Protein AF-A0A4Y2PR48-F1 (afdb_monomer_lite)

Foldseek 3Di:
DVVVVVVVVVVVVVVVVVCPLVLPPQDDPCVLVVDPDVVVNVQSVLSSDPVNPDDPDDDPVVVVVVVVVVVVVVVVVVVVVVVVVVVVVVPVPDDDDDDDDDDDDDDDDDDDDDYDDDPDDDPDPPPPLPQDEPDDLVLLVVCVVVVHDLVRSLVVVVVVCVVVPHDPVSHPSDSVSCVVVSVVSVVVVVVVVVVVVVVPPCPKDFDDDPWDFGQDPDPVDGTDTRGDIDD

Sequence (231 aa):
MQKKLQEVFKRRQQELVSNLDNLFDIVHADALQLMNIEEDWMFLQSQREPSRPGHLGGVDKKLTDKEGRARLRVVKEQNRRIKYVSASKSLASYEPLQEDSSSNSSENIDSEDFPTLIESSEPGTSKSIMRKDFITPKLVAALDRCQLSMRDSVFILEATIDPLGCNIDEFLISKSSVQRIRTEKRKERAENIKIDFQNEVLDVVTLHWDGKLLPALSARKSKEERLHIVI

Structure (mmCIF, N/CA/C/O backbone):
data_AF-A0A4Y2PR48-F1
#
_entry.id   AF-A0A4Y2PR48-F1
#
loop_
_atom_site.group_PDB
_atom_site.id
_atom_site.type_symbol
_atom_site.label_atom_id
_atom_site.label_alt_id
_atom_site.label_comp_id
_atom_site.label_asym_id
_atom_site.label_entity_id
_atom_site.label_seq_id
_atom_site.pdbx_PDB_ins_code
_atom_site.Cartn_x
_atom_site.Cartn_y
_atom_site.Cartn_z
_atom_site.occupancy
_atom_site.B_iso_or_equiv
_atom_site.auth_seq_id
_atom_site.auth_comp_id
_atom_site.auth_asym_id
_atom_site.auth_atom_id
_atom_site.pdbx_PDB_model_num
ATOM 1 N N . MET A 1 1 ? -51.018 11.377 16.271 1.00 53.09 1 MET A N 1
ATOM 2 C CA . MET A 1 1 ? -50.158 10.189 16.045 1.00 53.09 1 MET A CA 1
ATOM 3 C C . MET A 1 1 ? -48.665 10.536 15.935 1.00 53.09 1 MET A C 1
ATOM 5 O O . MET A 1 1 ? -47.871 9.855 16.567 1.00 53.09 1 MET A O 1
ATOM 9 N N . GLN A 1 2 ? -48.275 11.618 15.243 1.00 57.12 2 GLN A N 1
ATOM 10 C CA . GLN A 1 2 ? -46.864 12.030 15.066 1.00 57.12 2 GLN A CA 1
ATOM 11 C C . GLN A 1 2 ? -46.072 12.294 16.367 1.00 57.12 2 GLN A C 1
ATOM 13 O O . GLN A 1 2 ? -44.913 11.899 16.451 1.00 57.12 2 GLN A O 1
ATOM 18 N N . LYS A 1 3 ? -46.686 12.880 17.411 1.00 58.16 3 LYS A N 1
ATOM 19 C CA . LYS A 1 3 ? -45.996 13.158 18.692 1.00 58.16 3 LYS A CA 1
ATOM 20 C C . LYS A 1 3 ? -45.502 11.893 19.417 1.00 58.16 3 LYS A C 1
ATOM 22 O O . LYS A 1 3 ? -44.385 11.885 19.917 1.00 58.16 3 LYS A O 1
ATOM 27 N N . LYS A 1 4 ? -46.286 10.804 19.404 1.00 64.25 4 LYS A N 1
ATOM 28 C CA . LYS A 1 4 ? -45.882 9.511 19.997 1.00 64.25 4 LYS A CA 1
ATOM 29 C C . LYS A 1 4 ? -44.705 8.879 19.251 1.00 64.25 4 LYS A C 1
ATOM 31 O O . LYS A 1 4 ? -43.852 8.262 19.874 1.00 64.25 4 LYS A O 1
ATOM 36 N N . LEU A 1 5 ? -44.647 9.043 17.928 1.00 66.50 5 LEU A N 1
ATOM 37 C CA . LEU A 1 5 ? -43.556 8.504 17.117 1.00 66.50 5 LEU A CA 1
ATOM 38 C C . LEU A 1 5 ? -42.230 9.209 17.448 1.00 66.50 5 LEU A C 1
ATOM 40 O O . LEU A 1 5 ? -41.230 8.540 17.684 1.00 66.50 5 LEU A O 1
ATOM 44 N N . GLN A 1 6 ? -42.238 10.544 17.554 1.00 74.69 6 GLN A N 1
ATOM 45 C CA . GLN A 1 6 ? -41.057 11.320 17.961 1.00 74.69 6 GLN A CA 1
ATOM 46 C C . GLN A 1 6 ? -40.561 10.961 19.368 1.00 74.69 6 GLN A C 1
ATOM 48 O O . GLN A 1 6 ? -39.356 10.906 19.603 1.00 74.69 6 GLN A O 1
ATOM 53 N N . GLU A 1 7 ? -41.474 10.695 20.298 1.00 82.75 7 GLU A N 1
ATOM 54 C CA . GLU A 1 7 ? -41.131 10.311 21.668 1.00 82.75 7 GLU A CA 1
ATOM 55 C C . GLU A 1 7 ? -40.458 8.930 21.731 1.00 82.75 7 GLU A C 1
ATOM 57 O O . GLU A 1 7 ? -39.465 8.751 22.436 1.00 82.75 7 GLU A O 1
ATOM 62 N N . VAL A 1 8 ? -40.930 7.972 20.925 1.00 83.75 8 VAL A N 1
ATOM 63 C CA . VAL A 1 8 ? -40.295 6.650 20.782 1.00 83.75 8 VAL A CA 1
ATOM 64 C C . VAL A 1 8 ? -38.893 6.770 20.182 1.00 83.75 8 VAL A C 1
ATOM 66 O O . VAL A 1 8 ? -37.976 6.103 20.658 1.00 83.75 8 VAL A O 1
ATOM 69 N N . PHE A 1 9 ? -38.701 7.631 19.178 1.00 80.62 9 PHE A N 1
ATOM 70 C CA . PHE A 1 9 ? -37.377 7.875 18.597 1.00 80.62 9 PHE A CA 1
ATOM 71 C C . PHE A 1 9 ? -36.401 8.479 19.610 1.00 80.62 9 PHE A C 1
ATOM 73 O O . PHE A 1 9 ? -35.293 7.969 19.749 1.00 80.62 9 PHE A O 1
ATOM 80 N N . LYS A 1 10 ? -36.819 9.499 20.372 1.00 85.38 10 LYS A N 1
ATOM 81 C CA . LYS A 1 10 ? -35.979 10.089 21.428 1.00 85.38 10 LYS A CA 1
ATOM 82 C C . LYS A 1 10 ? -35.609 9.077 22.510 1.00 85.38 10 LYS A C 1
ATOM 84 O O . LYS A 1 10 ? -34.458 9.040 22.931 1.00 85.38 10 LYS A O 1
ATOM 89 N N . ARG A 1 11 ? -36.557 8.224 22.911 1.00 87.12 11 ARG A N 1
ATOM 90 C CA . ARG A 1 11 ? -36.307 7.164 23.895 1.00 87.12 11 ARG A CA 1
ATOM 91 C C . ARG A 1 11 ? -35.277 6.152 23.388 1.00 87.12 11 ARG A C 1
ATOM 93 O O . ARG A 1 11 ? -34.341 5.841 24.110 1.00 87.12 11 ARG A O 1
ATOM 100 N N . ARG A 1 12 ? -35.403 5.701 22.134 1.00 82.69 12 ARG A N 1
ATOM 101 C CA . ARG A 1 12 ? -34.426 4.796 21.499 1.00 82.69 12 ARG A CA 1
ATOM 102 C C . ARG A 1 12 ? -33.052 5.438 21.336 1.00 82.69 12 ARG A C 1
ATOM 104 O O . ARG A 1 12 ? -32.048 4.756 21.473 1.00 82.69 12 ARG A O 1
ATOM 111 N N . GLN A 1 13 ? -32.998 6.737 21.050 1.00 81.81 13 GLN A N 1
ATOM 112 C CA . GLN A 1 13 ? -31.737 7.466 20.965 1.00 81.81 13 GLN A CA 1
ATOM 113 C C . GLN A 1 13 ? -31.056 7.560 22.334 1.00 81.81 13 GLN A C 1
ATOM 115 O O . GLN A 1 13 ? -29.861 7.313 22.424 1.00 81.81 13 GLN A O 1
ATOM 120 N N . GLN A 1 14 ? -31.803 7.861 23.399 1.00 84.44 14 GLN A N 1
ATOM 121 C CA . GLN A 1 14 ? -31.264 7.851 24.763 1.00 84.44 14 GLN A CA 1
ATOM 122 C C . GLN A 1 14 ? -30.786 6.458 25.175 1.00 84.44 14 GLN A C 1
ATOM 124 O O . GLN A 1 14 ? -29.701 6.345 25.728 1.00 84.44 14 GLN A O 1
ATOM 129 N N . GLU A 1 15 ? -31.548 5.415 24.842 1.00 84.19 15 GLU A N 1
ATOM 130 C CA . GLU A 1 15 ? -31.169 4.019 25.083 1.00 84.19 15 GLU A CA 1
ATOM 131 C C . GLU A 1 15 ? -29.889 3.631 24.326 1.00 84.19 15 GLU A C 1
ATOM 133 O O . GLU A 1 15 ? -29.020 2.961 24.879 1.00 84.19 15 GLU A O 1
ATOM 138 N N . LEU A 1 16 ? -29.737 4.083 23.078 1.00 77.62 16 LEU A N 1
ATOM 139 C CA . LEU A 1 16 ? -28.521 3.867 22.297 1.00 77.62 16 LEU A CA 1
ATOM 140 C C . LEU A 1 16 ? -27.327 4.597 22.915 1.00 77.62 16 LEU A C 1
ATOM 142 O O . LEU A 1 16 ? -26.295 3.974 23.120 1.00 77.62 16 LEU A O 1
ATOM 146 N N . VAL A 1 17 ? -27.484 5.878 23.261 1.00 78.00 17 VAL A N 1
ATOM 147 C CA . VAL A 1 17 ? -26.428 6.684 23.893 1.00 78.00 17 VAL A CA 1
ATOM 148 C C . VAL A 1 17 ? -25.994 6.069 25.223 1.00 78.00 17 VAL A C 1
ATOM 150 O O . VAL A 1 17 ? -24.800 5.924 25.448 1.00 78.00 17 VAL A O 1
ATOM 153 N N . SER A 1 18 ? -26.933 5.621 26.063 1.00 77.12 18 SER A N 1
ATOM 154 C CA . SER A 1 18 ? -26.601 4.936 27.320 1.00 77.12 18 SER A CA 1
ATOM 155 C C . SER A 1 18 ? -25.930 3.575 27.124 1.00 77.12 18 SER A C 1
ATOM 157 O O . SER A 1 18 ? -25.263 3.089 28.027 1.00 77.12 18 SER A O 1
ATOM 159 N N . ASN A 1 19 ? -26.112 2.944 25.961 1.00 75.56 19 ASN A N 1
ATOM 160 C CA . ASN A 1 19 ? -25.507 1.653 25.635 1.00 75.56 19 ASN A CA 1
ATOM 161 C C . ASN A 1 19 ? -24.177 1.774 24.880 1.00 75.56 19 ASN A C 1
ATOM 163 O O . ASN A 1 19 ? -23.550 0.745 24.632 1.00 75.56 19 ASN A O 1
ATOM 167 N N . LEU A 1 20 ? -23.727 2.982 24.516 1.00 72.12 20 LEU A N 1
ATOM 168 C CA . LEU A 1 20 ? -22.440 3.162 23.835 1.00 72.12 20 LEU A CA 1
ATOM 169 C C . LEU A 1 20 ? -21.271 2.677 24.695 1.00 72.12 20 LEU A C 1
ATOM 171 O O . LEU A 1 20 ? -20.367 2.030 24.173 1.00 72.12 20 LEU A O 1
ATOM 175 N N . ASP A 1 21 ? -21.338 2.885 26.009 1.00 66.88 21 ASP A N 1
ATOM 176 C CA . ASP A 1 21 ? -20.306 2.414 26.939 1.00 66.88 21 ASP A CA 1
ATOM 177 C C . ASP A 1 21 ? -20.232 0.874 26.990 1.00 66.88 21 ASP A C 1
ATOM 179 O O . ASP A 1 21 ? -19.157 0.299 27.165 1.00 66.88 21 ASP A O 1
ATOM 183 N N . ASN A 1 22 ? -21.355 0.194 26.726 1.00 69.62 22 ASN A N 1
ATOM 184 C CA . ASN A 1 22 ? -21.450 -1.268 26.659 1.00 69.62 22 ASN A CA 1
ATOM 185 C C . ASN A 1 22 ? -21.046 -1.842 25.287 1.00 69.62 22 ASN A C 1
ATOM 187 O O . ASN A 1 22 ? -20.840 -3.050 25.162 1.00 69.62 22 ASN A O 1
ATOM 191 N N . LEU A 1 23 ? -20.933 -1.011 24.243 1.00 65.19 23 LEU A N 1
ATOM 192 C CA . LEU A 1 23 ? -20.656 -1.454 22.868 1.00 65.19 23 LEU A CA 1
ATOM 193 C C . LEU A 1 23 ? -19.296 -2.155 22.741 1.00 65.19 23 LEU A C 1
ATOM 195 O O . LEU A 1 23 ? -19.122 -3.053 21.914 1.00 65.19 23 LEU A O 1
ATOM 199 N N . PHE A 1 24 ? -18.344 -1.752 23.583 1.00 62.88 24 PHE A N 1
ATOM 200 C CA . PHE A 1 24 ? -16.977 -2.260 23.595 1.00 62.88 24 PHE A CA 1
ATOM 201 C C . PHE A 1 24 ? -16.754 -3.413 24.585 1.00 62.88 24 PHE A C 1
ATOM 203 O O . PHE A 1 24 ? -15.603 -3.810 24.787 1.00 62.88 24 PHE A O 1
ATOM 210 N N . ASP A 1 25 ? -17.812 -3.965 25.196 1.00 71.06 25 ASP A N 1
ATOM 211 C CA . ASP A 1 25 ? -17.715 -5.233 25.921 1.00 71.06 25 ASP A CA 1
ATOM 212 C C . ASP A 1 25 ? -17.758 -6.406 24.925 1.00 71.06 25 ASP A C 1
ATOM 214 O O . ASP A 1 25 ? -18.792 -6.769 24.353 1.00 71.06 25 ASP A O 1
ATOM 218 N N . ILE A 1 26 ? -16.578 -6.965 24.661 1.00 70.19 26 ILE A N 1
ATOM 219 C CA . ILE A 1 26 ? -16.363 -8.091 23.737 1.00 70.19 26 ILE A CA 1
ATOM 220 C C . ILE A 1 26 ? -16.445 -9.427 24.500 1.00 70.19 26 ILE A C 1
ATOM 222 O O . ILE A 1 26 ? -16.362 -10.506 23.911 1.00 70.19 26 ILE A O 1
ATOM 226 N N . VAL A 1 27 ? -16.594 -9.379 25.823 1.00 71.75 27 VAL A N 1
ATOM 227 C CA . VAL A 1 27 ? -16.493 -10.552 26.680 1.00 71.75 27 VAL A CA 1
ATOM 228 C C . VAL A 1 27 ? -17.802 -11.350 26.681 1.00 71.75 27 VAL A C 1
ATOM 230 O O . VAL A 1 27 ? -18.895 -10.815 26.511 1.00 71.75 27 VAL A O 1
ATOM 233 N N . HIS A 1 28 ? -17.686 -12.674 26.832 1.00 75.19 28 HIS A N 1
ATOM 234 C CA . HIS A 1 28 ? -18.829 -13.588 26.864 1.00 75.19 28 HIS A CA 1
ATOM 235 C C . HIS A 1 28 ? -19.801 -13.239 28.007 1.00 75.19 28 HIS A C 1
ATOM 237 O O . HIS A 1 28 ? -19.371 -12.807 29.078 1.00 75.19 28 HIS A O 1
ATOM 243 N N . ALA A 1 29 ? -21.103 -13.483 27.811 1.00 78.12 29 ALA A N 1
ATOM 244 C CA . ALA A 1 29 ? -22.136 -13.210 28.820 1.00 78.12 29 ALA A CA 1
ATOM 245 C C . ALA A 1 29 ? -21.821 -13.893 30.166 1.00 78.12 29 ALA A C 1
ATOM 247 O O . ALA A 1 29 ? -21.855 -13.257 31.217 1.00 78.12 29 ALA A O 1
ATOM 248 N N . ASP A 1 30 ? -21.395 -15.155 30.101 1.00 80.94 30 ASP A N 1
ATOM 249 C CA . ASP A 1 30 ? -21.051 -15.967 31.275 1.00 80.94 30 ASP A CA 1
ATOM 250 C C . ASP A 1 30 ? -19.576 -15.864 31.696 1.00 80.94 30 ASP A C 1
ATOM 252 O O . ASP A 1 30 ? -19.100 -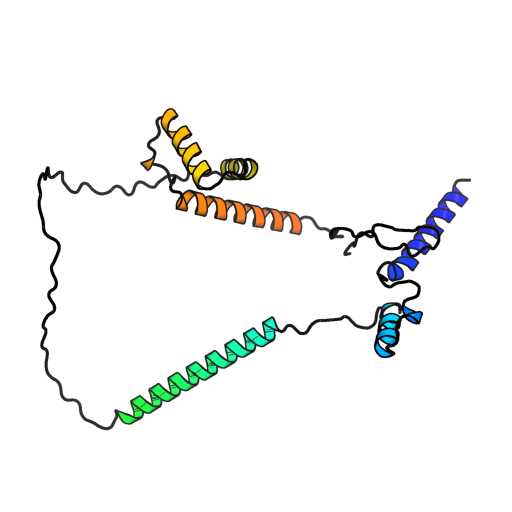16.671 32.489 1.00 80.94 30 ASP A O 1
ATOM 256 N N . ALA A 1 31 ? -18.804 -14.904 31.175 1.00 80.44 31 ALA A N 1
ATOM 257 C CA . ALA A 1 31 ? -17.366 -14.852 31.451 1.00 80.44 31 ALA A CA 1
ATOM 258 C C . ALA A 1 31 ? -17.030 -14.721 32.940 1.00 80.44 31 ALA A C 1
ATOM 260 O O . ALA A 1 31 ? -16.063 -15.325 33.388 1.00 80.44 31 ALA A O 1
ATOM 261 N N . LEU A 1 32 ? -17.861 -14.014 33.714 1.00 82.00 32 LEU A N 1
ATOM 262 C CA . LEU A 1 32 ? -17.690 -13.903 35.167 1.00 82.00 32 LEU A CA 1
ATOM 263 C C . LEU A 1 32 ? -17.848 -15.249 35.892 1.00 82.00 32 LEU A C 1
ATOM 265 O O . LEU A 1 32 ? -17.331 -15.397 36.989 1.00 82.00 32 LEU A O 1
ATOM 269 N N . GLN A 1 33 ? -18.559 -16.215 35.300 1.00 83.06 33 GLN A N 1
ATOM 270 C CA . GLN A 1 33 ? -18.718 -17.569 35.847 1.00 83.06 33 GLN A CA 1
ATOM 271 C C . GLN A 1 33 ? -17.619 -18.523 35.362 1.00 83.06 33 GLN A C 1
ATOM 273 O O . GLN A 1 33 ? -17.346 -19.528 36.010 1.00 83.06 33 GLN A O 1
ATOM 278 N N . LEU A 1 34 ? -17.019 -18.233 34.203 1.00 83.38 34 LEU A N 1
ATOM 279 C CA . LEU A 1 34 ? -15.960 -19.042 33.595 1.00 83.38 34 LEU A CA 1
ATOM 280 C C . LEU A 1 34 ? -14.557 -18.651 34.084 1.00 83.38 34 LEU A C 1
ATOM 282 O O . LEU A 1 34 ? -13.632 -19.459 33.997 1.00 83.38 34 LEU A O 1
ATOM 286 N N . MET A 1 35 ? -14.381 -17.414 34.550 1.00 85.75 35 MET A N 1
ATOM 287 C CA . MET A 1 35 ? -13.119 -16.923 35.097 1.00 85.75 35 MET A CA 1
ATOM 288 C C . MET A 1 35 ? -12.862 -17.518 36.482 1.00 85.75 35 MET A C 1
ATOM 290 O O . MET A 1 35 ? -13.683 -17.396 37.383 1.00 85.75 35 MET A O 1
ATOM 294 N N . ASN A 1 36 ? -11.688 -18.130 36.646 1.00 85.88 36 ASN A N 1
ATOM 295 C CA . ASN A 1 36 ? -11.231 -18.685 37.925 1.00 85.88 36 ASN A CA 1
ATOM 296 C C . ASN A 1 36 ? -10.229 -17.772 38.653 1.00 85.88 36 ASN A C 1
ATOM 298 O O . ASN A 1 36 ? -9.873 -18.053 39.793 1.00 85.88 36 ASN A O 1
ATOM 302 N N . ILE A 1 37 ? -9.721 -16.735 37.978 1.00 88.12 37 ILE A N 1
ATOM 303 C CA . ILE A 1 37 ? -8.696 -15.821 38.495 1.00 88.12 37 ILE A CA 1
ATOM 304 C C . ILE A 1 37 ? -9.393 -14.551 38.989 1.00 88.12 37 ILE A C 1
ATOM 306 O O . ILE A 1 37 ? -10.105 -13.898 38.226 1.00 88.12 37 ILE A O 1
ATOM 310 N N . GLU A 1 38 ? -9.171 -14.205 40.255 1.00 86.12 38 GLU A N 1
ATOM 311 C CA . GLU A 1 38 ? -9.800 -13.053 40.914 1.00 86.12 38 GLU A CA 1
ATOM 312 C C . GLU A 1 38 ? -9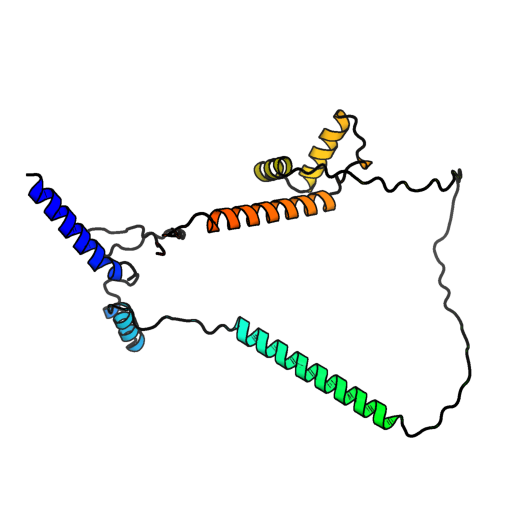.334 -11.726 40.296 1.00 86.12 38 GLU A C 1
ATOM 314 O O . GLU A 1 38 ? -10.125 -10.809 40.093 1.00 86.12 38 GLU A O 1
ATOM 319 N N . GLU A 1 39 ? -8.057 -11.622 39.923 1.00 81.75 39 GLU A N 1
ATOM 320 C CA . GLU A 1 39 ? -7.502 -10.430 39.280 1.00 81.75 39 GLU A CA 1
ATOM 321 C C . GLU A 1 39 ? -8.136 -10.166 37.909 1.00 81.75 39 GLU A C 1
ATOM 323 O O . GLU A 1 39 ? -8.423 -9.016 37.573 1.00 81.75 39 GLU A O 1
ATOM 328 N N . ASP A 1 40 ? -8.399 -11.222 37.135 1.00 82.38 40 ASP A N 1
ATOM 329 C CA . ASP A 1 40 ? -9.058 -11.119 35.831 1.00 82.38 40 ASP A CA 1
ATOM 330 C C . ASP A 1 40 ? -10.536 -10.740 35.989 1.00 82.38 40 ASP A C 1
ATOM 332 O O . ASP A 1 40 ? -11.067 -9.957 35.197 1.00 82.38 40 ASP A O 1
ATOM 336 N N . TRP A 1 41 ? -11.183 -11.254 37.040 1.00 84.75 41 TRP A N 1
ATOM 337 C CA . TRP A 1 41 ? -12.550 -10.899 37.414 1.00 84.75 41 TRP A CA 1
ATOM 338 C C . TRP A 1 41 ? -12.660 -9.412 37.773 1.00 84.75 41 TRP A C 1
ATOM 340 O O . TRP A 1 41 ? -13.467 -8.687 37.183 1.00 84.75 41 TRP A O 1
ATOM 350 N N . MET A 1 42 ? -11.779 -8.935 38.655 1.00 84.25 42 MET A N 1
ATOM 351 C CA . MET A 1 42 ? -11.683 -7.526 39.039 1.00 84.25 42 MET A CA 1
ATOM 352 C C . MET A 1 42 ? -11.364 -6.635 37.837 1.00 84.25 42 MET A C 1
ATOM 354 O O . MET A 1 42 ? -11.996 -5.598 37.648 1.00 84.25 42 MET A O 1
ATOM 358 N N . PHE A 1 43 ? -10.423 -7.048 36.984 1.00 82.25 43 PHE A N 1
ATOM 359 C CA . PHE A 1 43 ? -10.056 -6.301 35.784 1.00 82.25 43 PHE A CA 1
ATOM 360 C C . PHE A 1 43 ? -11.234 -6.169 34.817 1.00 82.25 43 PHE A C 1
ATOM 362 O O . PHE A 1 43 ? -11.509 -5.073 34.324 1.00 82.25 43 PHE A O 1
ATOM 369 N N . LEU A 1 44 ? -11.962 -7.260 34.564 1.00 82.88 44 LEU A N 1
ATOM 370 C CA . LEU A 1 44 ? -13.150 -7.238 33.716 1.00 82.88 44 LEU A CA 1
ATOM 371 C C . LEU A 1 44 ? -14.228 -6.313 34.287 1.00 82.88 44 LEU A C 1
ATOM 373 O O . LEU A 1 44 ? -14.852 -5.560 33.538 1.00 82.88 44 LEU A O 1
ATOM 377 N N . GLN A 1 45 ? -14.429 -6.339 35.604 1.00 83.06 45 GLN A N 1
ATOM 378 C CA . GLN A 1 45 ? -15.386 -5.459 36.259 1.00 83.06 45 GLN A CA 1
ATOM 379 C C . GLN A 1 45 ? -14.979 -3.988 36.129 1.00 83.06 45 GLN A C 1
ATOM 381 O O . GLN A 1 45 ? -15.803 -3.177 35.714 1.00 83.06 45 GLN A O 1
ATOM 386 N N . SER A 1 46 ? -13.702 -3.654 36.332 1.00 80.00 46 SER A N 1
ATOM 387 C CA . SER A 1 46 ? -13.181 -2.301 36.096 1.00 80.00 46 SER A CA 1
ATOM 388 C C . SER A 1 46 ? -13.305 -1.859 34.632 1.00 80.00 46 SER A C 1
ATOM 390 O O . SER A 1 46 ? -13.568 -0.693 34.362 1.00 80.00 46 SER A O 1
ATOM 392 N N . GLN A 1 47 ? -13.176 -2.764 33.654 1.00 75.56 47 GLN A N 1
ATOM 393 C CA . GLN A 1 47 ? -13.404 -2.420 32.241 1.00 75.56 47 GLN A CA 1
ATOM 394 C C . GLN A 1 47 ? -14.882 -2.138 31.913 1.00 75.56 47 GLN A C 1
ATOM 396 O O . GLN A 1 47 ? -15.154 -1.451 30.925 1.00 75.56 47 GLN A O 1
ATOM 401 N N . ARG A 1 48 ? -15.815 -2.666 32.721 1.00 78.56 48 ARG A N 1
ATOM 402 C CA . ARG A 1 48 ? -17.269 -2.444 32.622 1.00 78.56 48 ARG A CA 1
ATOM 403 C C . ARG A 1 48 ? -17.752 -1.227 33.414 1.00 78.56 48 ARG A C 1
ATOM 405 O O . ARG A 1 48 ? -18.881 -0.790 33.208 1.00 78.56 48 ARG A O 1
ATOM 412 N N . GLU A 1 49 ? -16.936 -0.683 34.316 1.00 76.62 49 GLU A N 1
ATOM 413 C CA . GLU A 1 49 ? -17.281 0.530 35.053 1.00 76.62 49 GLU A CA 1
ATOM 414 C C . GLU A 1 49 ? -17.303 1.761 34.128 1.00 76.62 49 GLU A C 1
ATOM 416 O O . GLU A 1 49 ? -16.411 1.932 33.284 1.00 76.62 49 GLU A O 1
ATOM 421 N N . PRO A 1 50 ? -18.295 2.660 34.287 1.00 68.38 50 PRO A N 1
ATOM 422 C CA . PRO A 1 50 ? -18.333 3.906 33.536 1.00 68.38 50 PRO A CA 1
ATOM 423 C C . PRO A 1 50 ? -17.064 4.713 33.826 1.00 68.38 50 PRO A C 1
ATOM 425 O O . PRO A 1 50 ? -16.699 4.913 34.983 1.00 68.38 50 PRO A O 1
ATOM 428 N N . SER A 1 51 ? -16.415 5.214 32.771 1.00 65.06 51 SER A N 1
ATOM 429 C CA . SER A 1 51 ? -15.084 5.863 32.769 1.00 65.06 51 SER A CA 1
ATOM 430 C C . SER A 1 51 ? -13.864 4.938 32.633 1.00 65.06 51 SER A C 1
ATOM 432 O O . SER A 1 51 ? -12.756 5.468 32.596 1.00 65.06 51 SER A O 1
ATOM 434 N N . ARG A 1 52 ? -14.046 3.607 32.522 1.00 67.19 52 ARG A N 1
ATOM 435 C CA . ARG A 1 52 ? -13.006 2.589 32.237 1.00 67.19 52 ARG A CA 1
ATOM 436 C C . ARG A 1 52 ? -11.641 2.925 32.876 1.00 67.19 52 ARG A C 1
ATOM 438 O O . ARG A 1 52 ? -10.727 3.381 32.180 1.00 67.19 52 ARG A O 1
ATOM 445 N N . PRO A 1 53 ? -11.484 2.735 34.198 1.00 60.03 53 PRO A N 1
ATOM 446 C CA . PRO A 1 53 ? -10.252 3.072 34.898 1.00 60.03 53 PRO A CA 1
ATOM 447 C C . PRO A 1 53 ? -9.059 2.274 34.349 1.00 60.03 53 PRO A C 1
ATOM 449 O O . PRO A 1 53 ? -8.966 1.059 34.513 1.00 60.03 53 PRO A O 1
ATOM 452 N N . GLY A 1 54 ? -8.126 2.979 33.706 1.00 61.47 54 GLY A N 1
ATOM 453 C CA . GLY A 1 54 ? -6.864 2.423 33.221 1.00 61.47 54 GLY A CA 1
ATOM 454 C C . GLY A 1 54 ? -6.887 1.922 31.771 1.00 61.47 54 GLY A C 1
ATOM 455 O O . GLY A 1 54 ? -7.825 1.284 31.297 1.00 61.47 54 GLY A O 1
ATOM 456 N N . HIS A 1 55 ? -5.788 2.189 31.065 1.00 53.59 55 HIS A N 1
ATOM 457 C CA . HIS A 1 55 ? -5.506 1.684 29.723 1.00 53.59 55 HIS A CA 1
ATOM 458 C C . HIS A 1 55 ? -4.293 0.741 29.761 1.00 53.59 55 HIS A C 1
ATOM 460 O O . HIS A 1 55 ? -3.277 1.047 30.393 1.00 53.59 55 HIS A O 1
ATOM 466 N N . LEU A 1 56 ? -4.359 -0.390 29.051 1.00 59.12 56 LEU A N 1
ATOM 467 C CA . LEU A 1 56 ? -3.212 -1.285 28.851 1.00 59.12 56 LEU A CA 1
ATOM 468 C C . LEU A 1 56 ? -2.206 -0.625 27.892 1.00 59.12 56 LEU A C 1
ATOM 470 O O . LEU A 1 56 ? -2.150 -0.926 26.702 1.00 59.12 56 LEU A O 1
ATOM 474 N N . GLY A 1 57 ? -1.418 0.317 28.406 1.00 57.38 57 GLY A N 1
ATOM 475 C CA . GLY A 1 57 ? -0.268 0.862 27.697 1.00 57.38 57 GLY A CA 1
ATOM 476 C C . GLY A 1 57 ? 0.884 -0.132 27.778 1.00 57.38 57 GLY A C 1
ATOM 477 O O . GLY A 1 57 ? 1.491 -0.288 28.834 1.00 57.38 57 GLY A O 1
ATOM 478 N N . GLY A 1 58 ? 1.191 -0.828 26.683 1.00 60.88 58 GLY A N 1
ATOM 479 C CA . GLY A 1 58 ? 2.389 -1.662 26.616 1.00 60.88 58 GLY A CA 1
ATOM 480 C C . GLY A 1 58 ? 3.651 -0.815 26.806 1.00 60.88 58 GLY A C 1
ATOM 481 O O . GLY A 1 58 ? 3.780 0.250 26.207 1.00 60.88 58 GLY A O 1
ATOM 482 N N . VAL A 1 59 ? 4.599 -1.286 27.620 1.00 63.31 59 VAL A N 1
ATOM 483 C CA . VAL A 1 59 ? 5.920 -0.648 27.752 1.00 63.31 59 VAL A CA 1
ATOM 484 C C . VAL A 1 59 ? 6.606 -0.659 26.381 1.00 63.31 59 VAL A C 1
ATOM 486 O O . VAL A 1 59 ? 6.777 -1.730 25.791 1.00 63.31 59 VAL A O 1
ATOM 489 N N . ASP A 1 60 ? 6.998 0.509 25.859 1.00 65.19 60 ASP A N 1
ATOM 490 C CA . ASP A 1 60 ? 7.665 0.628 24.555 1.00 65.19 60 ASP A CA 1
ATOM 491 C C . ASP A 1 60 ? 9.100 0.077 24.611 1.00 65.19 60 ASP A C 1
ATOM 493 O O . ASP A 1 60 ? 10.090 0.800 24.749 1.00 65.19 60 ASP A O 1
ATOM 497 N N . LYS A 1 61 ? 9.208 -1.246 24.459 1.00 76.50 61 LYS A N 1
ATOM 498 C CA . LYS A 1 61 ? 10.482 -1.972 24.402 1.00 76.50 61 LYS A CA 1
ATOM 499 C C . LYS A 1 61 ? 11.390 -1.454 23.279 1.00 76.50 61 LYS A C 1
ATOM 501 O O . LYS A 1 61 ? 12.609 -1.452 23.433 1.00 76.50 61 LYS A O 1
ATOM 506 N N . LYS A 1 62 ? 10.826 -0.961 22.164 1.00 79.56 62 LYS A N 1
ATOM 507 C CA . LYS A 1 62 ? 11.620 -0.463 21.026 1.00 79.56 62 LYS A CA 1
ATOM 508 C C . LYS A 1 62 ? 12.352 0.826 21.387 1.00 79.56 62 LYS A C 1
ATOM 510 O O . LYS A 1 62 ? 13.501 1.002 20.967 1.00 79.56 62 LYS A O 1
ATOM 515 N N . LEU A 1 63 ? 11.708 1.712 22.149 1.00 75.88 63 LEU A N 1
ATOM 516 C CA . LEU A 1 63 ? 12.331 2.937 22.644 1.00 75.88 63 LEU A CA 1
ATOM 517 C C . LEU A 1 63 ? 13.436 2.621 23.658 1.00 75.88 63 LEU A C 1
ATOM 519 O O . LEU A 1 63 ? 14.549 3.128 23.507 1.00 75.88 63 LEU A O 1
ATOM 523 N N . THR A 1 64 ? 13.173 1.719 24.608 1.00 79.31 64 THR A N 1
ATOM 524 C CA . THR A 1 64 ? 14.165 1.277 25.603 1.00 79.31 64 THR A CA 1
ATOM 525 C C . THR A 1 64 ? 15.410 0.677 24.940 1.00 79.31 64 THR A C 1
ATOM 527 O O . THR A 1 64 ? 16.536 1.070 25.253 1.00 79.31 64 THR A O 1
ATOM 530 N N . ASP A 1 65 ? 15.234 -0.197 23.946 1.00 83.50 65 ASP A N 1
ATOM 531 C CA . ASP A 1 65 ? 16.349 -0.791 23.199 1.00 83.50 65 ASP A CA 1
ATOM 532 C C . ASP A 1 65 ? 17.138 0.256 22.396 1.00 83.50 65 ASP A C 1
ATOM 534 O O . ASP A 1 65 ? 18.364 0.169 22.249 1.00 83.50 65 ASP A O 1
ATOM 538 N N . LYS A 1 66 ? 16.449 1.262 21.841 1.00 89.00 66 LYS A N 1
ATOM 539 C CA . LYS A 1 66 ? 17.082 2.361 21.098 1.00 89.00 66 LYS A CA 1
ATOM 540 C C . LYS A 1 66 ? 17.937 3.228 22.020 1.00 89.00 66 LYS A C 1
ATOM 542 O O . LYS A 1 66 ? 19.055 3.580 21.637 1.00 89.00 66 LYS A O 1
ATOM 547 N N . GLU A 1 67 ? 17.447 3.521 23.218 1.00 87.00 67 GLU A N 1
ATOM 548 C CA . GLU A 1 67 ? 18.181 4.274 24.231 1.00 87.00 67 GLU A CA 1
ATOM 549 C C . GLU A 1 67 ? 19.394 3.488 24.753 1.00 87.00 67 GLU A C 1
ATOM 551 O O . GLU A 1 67 ? 20.502 4.029 24.816 1.00 87.00 67 GLU A O 1
ATOM 556 N N . GLY A 1 68 ? 19.237 2.183 25.007 1.00 89.31 68 GLY A N 1
ATOM 557 C CA . GLY A 1 68 ? 20.337 1.293 25.396 1.00 89.31 68 GLY A CA 1
ATOM 558 C C . GLY A 1 68 ? 21.467 1.260 24.361 1.00 89.31 68 GLY A C 1
ATOM 559 O O . GLY A 1 68 ? 22.641 1.432 24.701 1.00 89.31 68 GLY A O 1
ATOM 560 N N . ARG A 1 69 ? 21.128 1.146 23.067 1.00 91.81 69 ARG A N 1
ATOM 561 C CA . ARG A 1 69 ? 22.117 1.219 21.974 1.00 91.81 69 ARG A CA 1
ATOM 562 C C . ARG A 1 69 ? 22.823 2.574 21.904 1.00 91.81 69 ARG A C 1
ATOM 564 O O . ARG A 1 69 ? 24.016 2.612 21.603 1.00 91.81 69 ARG A O 1
ATOM 571 N N . ALA A 1 70 ? 22.118 3.677 22.158 1.00 92.31 70 ALA A N 1
ATOM 572 C CA . ALA A 1 70 ? 22.709 5.015 22.150 1.00 92.31 70 ALA A CA 1
ATOM 573 C C . ALA A 1 70 ? 23.733 5.185 23.283 1.00 92.31 70 ALA A C 1
ATOM 575 O O . ALA A 1 70 ? 24.860 5.614 23.027 1.00 92.31 70 ALA A O 1
ATOM 576 N N . ARG A 1 71 ? 23.390 4.755 24.504 1.00 93.56 71 ARG A N 1
ATOM 577 C CA . ARG A 1 71 ? 24.302 4.774 25.661 1.00 93.56 71 ARG A CA 1
ATOM 578 C C . ARG A 1 71 ? 25.569 3.955 25.397 1.00 93.56 71 ARG A C 1
ATOM 580 O O . ARG A 1 71 ? 26.673 4.430 25.654 1.00 93.56 71 ARG A O 1
ATOM 587 N N . LEU A 1 72 ? 25.431 2.774 24.788 1.00 92.56 72 LEU A N 1
ATOM 588 C CA . LEU A 1 72 ? 26.571 1.916 24.445 1.00 92.56 72 LEU A CA 1
ATOM 589 C C . LEU A 1 72 ? 27.546 2.589 23.457 1.00 92.56 72 LEU A C 1
ATOM 591 O O . LEU A 1 72 ? 28.762 2.448 23.590 1.00 92.56 72 LEU A O 1
ATOM 595 N N . ARG A 1 73 ? 27.029 3.348 22.476 1.00 93.19 73 ARG A N 1
ATOM 596 C CA . ARG A 1 73 ? 27.863 4.096 21.515 1.00 93.19 73 ARG A CA 1
ATOM 597 C C . ARG A 1 73 ? 28.675 5.193 22.199 1.00 93.19 73 ARG A C 1
ATOM 599 O O . ARG A 1 73 ? 29.855 5.330 21.893 1.00 93.19 73 ARG A O 1
ATOM 606 N N . VAL A 1 74 ? 28.066 5.926 23.132 1.00 93.06 74 VAL A N 1
ATOM 607 C CA . VAL A 1 74 ? 28.746 6.986 23.897 1.00 93.06 74 VAL A CA 1
ATOM 608 C C . VAL A 1 74 ? 29.888 6.401 24.727 1.00 93.06 74 VAL A C 1
ATOM 610 O O . VAL A 1 74 ? 31.011 6.894 24.655 1.00 93.06 74 VAL A O 1
ATOM 613 N N . VAL A 1 75 ? 29.644 5.294 25.437 1.00 93.81 75 VAL A N 1
ATOM 614 C CA . VAL A 1 75 ? 30.679 4.616 26.238 1.00 93.81 75 VAL A CA 1
ATOM 615 C C . VAL A 1 75 ? 31.822 4.098 25.360 1.00 93.81 75 VAL A C 1
ATOM 617 O O . VAL A 1 75 ? 32.993 4.279 25.692 1.00 93.81 75 VAL A O 1
ATOM 620 N N . LYS A 1 76 ? 31.511 3.494 24.204 1.00 91.81 76 LYS A N 1
ATOM 621 C CA . LYS A 1 76 ? 32.533 3.006 23.263 1.00 91.81 76 LYS A CA 1
ATOM 622 C C . LYS A 1 76 ? 33.401 4.143 22.716 1.00 91.81 76 LYS A C 1
ATOM 624 O O . LYS A 1 76 ? 34.613 3.975 22.594 1.00 91.81 76 LYS A O 1
ATOM 629 N N . GLU A 1 77 ? 32.798 5.291 22.418 1.00 90.50 77 GLU A N 1
ATOM 630 C CA . GLU A 1 77 ? 33.523 6.479 21.966 1.00 90.50 77 GLU A CA 1
ATOM 631 C C . GLU A 1 77 ? 34.414 7.059 23.071 1.00 90.50 77 GLU A C 1
ATOM 633 O O . GLU A 1 77 ? 35.578 7.365 22.817 1.00 90.50 77 GLU A O 1
ATOM 638 N N . GLN A 1 78 ? 33.918 7.131 24.310 1.00 89.81 78 GLN A N 1
ATOM 639 C CA . GLN A 1 78 ? 34.705 7.550 25.472 1.00 89.81 78 GLN A CA 1
ATOM 640 C C . GLN A 1 78 ? 35.936 6.649 25.657 1.00 89.81 78 GLN A C 1
ATOM 642 O O . GLN A 1 78 ? 37.054 7.143 25.778 1.00 89.81 78 GLN A O 1
ATOM 647 N N . ASN A 1 79 ? 35.752 5.327 25.587 1.00 91.56 79 ASN A N 1
ATOM 648 C CA . ASN A 1 79 ? 36.842 4.356 25.703 1.00 91.56 79 ASN A CA 1
ATOM 649 C C . ASN A 1 79 ? 37.856 4.479 24.557 1.00 91.56 79 ASN A C 1
ATOM 651 O O . ASN A 1 79 ? 39.060 4.349 24.781 1.00 91.56 79 ASN A O 1
ATOM 655 N N . ARG A 1 80 ? 37.398 4.781 23.334 1.00 89.94 80 ARG A N 1
ATOM 656 C CA . ARG A 1 80 ? 38.280 5.049 22.189 1.00 89.94 80 ARG A CA 1
ATOM 657 C C . ARG A 1 80 ? 39.117 6.312 22.406 1.00 89.94 80 ARG A C 1
ATOM 659 O O . ARG A 1 80 ? 40.319 6.287 22.152 1.00 89.94 80 ARG A O 1
ATOM 666 N N . ARG A 1 81 ? 38.503 7.385 22.918 1.00 89.75 81 ARG A N 1
ATOM 667 C CA . ARG A 1 81 ? 39.190 8.643 23.258 1.00 89.75 81 ARG A CA 1
ATOM 668 C C . ARG A 1 81 ? 40.219 8.444 24.365 1.00 89.75 81 ARG A C 1
ATOM 670 O O . ARG A 1 81 ? 41.349 8.890 24.211 1.00 89.75 81 ARG A O 1
ATOM 677 N N . ILE A 1 82 ? 39.858 7.726 25.430 1.00 89.19 82 ILE A N 1
ATOM 678 C CA . ILE A 1 82 ? 40.780 7.396 26.526 1.00 89.19 82 ILE A CA 1
ATOM 679 C C . ILE A 1 82 ? 41.976 6.616 25.981 1.00 89.19 82 ILE A C 1
ATOM 681 O O . ILE A 1 82 ? 43.107 7.018 26.233 1.00 89.19 82 ILE A O 1
ATOM 685 N N . LYS A 1 83 ? 41.737 5.573 25.168 1.00 87.81 83 LYS A N 1
ATOM 686 C CA . LYS A 1 83 ? 42.802 4.764 24.555 1.00 87.81 83 LYS A CA 1
ATOM 687 C C . LYS A 1 83 ? 43.769 5.613 23.723 1.00 87.81 83 LYS A C 1
ATOM 689 O O . LYS A 1 83 ? 44.982 5.444 23.839 1.00 87.81 83 LYS A O 1
ATOM 694 N N . TYR A 1 84 ? 43.241 6.527 22.909 1.00 82.56 84 TYR A N 1
ATOM 695 C CA . TYR A 1 84 ? 44.057 7.426 22.094 1.00 82.56 84 TYR A CA 1
ATOM 696 C C . TYR A 1 84 ? 44.908 8.362 22.964 1.00 82.56 84 TYR A C 1
ATOM 698 O O . TYR A 1 84 ? 46.124 8.396 22.814 1.00 82.56 84 TYR A O 1
ATOM 706 N N . VAL A 1 85 ? 44.296 9.033 23.945 1.00 84.81 85 VAL A N 1
ATOM 707 C CA . VAL A 1 85 ? 44.998 9.941 24.870 1.00 84.81 85 VAL A CA 1
ATOM 708 C C . VAL A 1 85 ? 46.076 9.209 25.676 1.00 84.81 85 VAL A C 1
ATOM 710 O O . VAL A 1 85 ? 47.172 9.738 25.857 1.00 84.81 85 VAL A O 1
ATOM 713 N N . SER A 1 86 ? 45.814 7.977 26.123 1.00 78.12 86 SER A N 1
ATOM 714 C CA . SER A 1 86 ? 46.814 7.164 26.824 1.00 78.12 86 SER A CA 1
ATOM 715 C C . SER A 1 86 ? 47.996 6.768 25.934 1.00 78.12 86 SER A C 1
ATOM 717 O O . SER A 1 86 ? 49.131 6.797 26.401 1.00 78.12 86 SER A O 1
ATOM 719 N N . ALA A 1 87 ? 47.759 6.460 24.655 1.00 74.38 87 ALA A N 1
ATOM 720 C CA . ALA A 1 87 ? 48.827 6.146 23.706 1.00 74.38 87 ALA A CA 1
ATOM 721 C C . ALA A 1 87 ? 49.669 7.389 23.364 1.00 74.38 87 ALA A C 1
ATOM 723 O O . ALA A 1 87 ? 50.894 7.313 23.325 1.00 74.38 87 ALA A O 1
ATOM 724 N N . SER A 1 88 ? 49.039 8.559 23.206 1.00 64.75 88 SER A N 1
ATOM 725 C CA . SER A 1 88 ? 49.746 9.825 22.961 1.00 64.75 88 SER A CA 1
ATOM 726 C C . SER A 1 88 ? 50.617 10.258 24.144 1.00 64.75 88 SER A C 1
ATOM 728 O O . SER A 1 88 ? 51.690 10.816 23.944 1.00 64.75 88 SER A O 1
ATOM 730 N N . LYS A 1 89 ? 50.204 9.959 25.382 1.00 65.06 89 LYS A N 1
ATOM 731 C CA . LYS A 1 89 ? 51.005 10.246 26.584 1.00 65.06 89 LYS A CA 1
ATOM 732 C C . LYS A 1 89 ? 52.236 9.334 26.715 1.00 65.06 89 LYS A C 1
ATOM 734 O O . LYS A 1 89 ? 53.196 9.713 27.373 1.00 65.06 89 LYS A O 1
ATOM 739 N N . SER A 1 90 ? 52.216 8.165 26.072 1.00 58.41 90 SER A N 1
ATOM 740 C CA . SER A 1 90 ? 53.325 7.200 26.041 1.00 58.41 90 SER A CA 1
ATOM 741 C C . SER A 1 90 ? 54.394 7.518 24.984 1.00 58.41 90 SER A C 1
ATOM 743 O O . SER A 1 90 ? 55.503 7.012 25.109 1.00 58.41 90 SER A O 1
ATOM 745 N N . LEU A 1 91 ? 54.090 8.332 23.967 1.00 56.59 91 LEU A N 1
ATOM 746 C CA . LEU A 1 91 ? 55.008 8.680 22.867 1.00 56.59 91 LEU A CA 1
ATOM 747 C C . LEU A 1 91 ? 55.755 10.010 23.073 1.00 56.59 91 LEU A C 1
ATOM 749 O O . LEU A 1 91 ? 56.641 10.341 22.296 1.00 56.59 91 LEU A O 1
ATOM 753 N N . ALA A 1 92 ? 55.441 10.763 24.130 1.00 44.31 92 ALA A N 1
ATOM 754 C CA . ALA A 1 92 ? 56.053 12.061 24.421 1.00 44.31 92 ALA A CA 1
ATOM 755 C C . ALA A 1 92 ? 57.443 11.976 25.099 1.00 44.31 92 ALA A C 1
ATOM 757 O O . ALA A 1 92 ? 57.867 12.945 25.724 1.00 44.31 92 ALA A O 1
ATOM 758 N N . SER A 1 93 ? 58.148 10.838 25.015 1.00 50.03 93 SER A N 1
ATOM 759 C CA . SER A 1 93 ? 59.456 10.638 25.664 1.00 50.03 93 SER A CA 1
ATOM 760 C C . SER A 1 93 ? 60.598 10.204 24.738 1.00 50.03 93 SER A C 1
ATOM 762 O O . SER A 1 93 ? 61.596 9.711 25.252 1.00 50.03 93 SER A O 1
ATOM 764 N N . TYR A 1 94 ? 60.501 10.359 23.414 1.00 47.34 94 TYR A N 1
ATOM 765 C CA . TYR A 1 94 ? 61.656 10.128 22.535 1.00 47.34 94 TYR A CA 1
ATOM 766 C C . TYR A 1 94 ? 61.737 11.150 21.394 1.00 47.34 94 TYR A C 1
ATOM 768 O O . TYR A 1 94 ? 60.725 11.531 20.810 1.00 47.34 94 TYR A O 1
ATOM 776 N N . GLU A 1 95 ? 62.962 11.618 21.156 1.00 50.16 95 GLU A N 1
ATOM 777 C CA . GLU A 1 95 ? 63.361 12.665 20.208 1.00 50.16 95 GLU A CA 1
ATOM 778 C C . GLU A 1 95 ? 63.131 12.271 18.729 1.00 50.16 95 GLU A C 1
ATOM 780 O O . GLU A 1 95 ? 63.162 11.079 18.411 1.00 50.16 95 GLU A O 1
ATOM 785 N N . PRO A 1 96 ? 62.942 13.236 17.803 1.00 43.47 96 PRO A N 1
ATOM 786 C CA . PRO A 1 96 ? 62.703 12.958 16.387 1.00 43.47 96 PRO A CA 1
ATOM 787 C C . PRO A 1 96 ? 64.009 12.683 15.625 1.00 43.47 96 PRO A C 1
ATOM 789 O O . PRO A 1 96 ? 64.904 13.524 15.608 1.00 43.47 96 PRO A O 1
ATOM 792 N N . LEU A 1 97 ? 64.075 11.557 14.910 1.00 33.97 97 LEU A N 1
ATOM 793 C CA . LEU A 1 97 ? 65.069 11.297 13.863 1.00 33.97 97 LEU A CA 1
ATOM 794 C C . LEU A 1 97 ? 64.343 11.004 12.541 1.00 33.97 97 LEU A C 1
ATOM 796 O O . LEU A 1 97 ? 63.386 10.228 12.511 1.00 33.97 97 LEU A O 1
ATOM 800 N N . GLN A 1 98 ? 64.765 11.701 11.484 1.00 45.47 98 GLN A N 1
ATOM 801 C CA . GLN A 1 98 ? 64.292 11.566 10.101 1.00 45.47 98 GLN A CA 1
ATOM 802 C C . GLN A 1 98 ? 64.995 10.410 9.353 1.00 45.47 98 GLN A C 1
ATOM 804 O O . GLN A 1 98 ? 65.975 9.870 9.861 1.00 45.47 98 GLN A O 1
ATOM 809 N N . GLU A 1 99 ? 64.515 10.177 8.114 1.00 36.16 99 GLU A N 1
ATOM 810 C CA . GLU A 1 99 ? 65.178 9.518 6.958 1.00 36.16 99 GLU A CA 1
ATOM 811 C C . GLU A 1 99 ? 65.028 7.966 6.923 1.00 36.16 99 GLU A C 1
ATOM 813 O O . GLU A 1 99 ? 65.223 7.308 7.935 1.00 36.16 99 GLU A O 1
ATOM 818 N N . ASP A 1 100 ? 64.599 7.244 5.866 1.00 32.84 100 ASP A N 1
ATOM 819 C CA . ASP A 1 100 ? 64.430 7.510 4.426 1.00 32.84 100 ASP A CA 1
ATOM 820 C C . ASP A 1 100 ? 63.513 6.491 3.699 1.00 32.84 100 ASP A C 1
ATOM 822 O O . ASP A 1 100 ? 63.156 5.433 4.215 1.00 32.84 100 ASP A O 1
ATOM 826 N N . SER A 1 101 ? 63.157 6.844 2.456 1.00 44.84 101 SER A N 1
ATOM 827 C CA . SER A 1 101 ? 62.379 6.092 1.453 1.00 44.84 101 SER A CA 1
ATOM 828 C C . SER A 1 101 ? 62.990 4.759 0.992 1.00 44.84 101 SER A C 1
ATOM 830 O O . SER A 1 101 ? 64.200 4.661 0.830 1.00 44.84 101 SER A O 1
ATOM 832 N N . SER A 1 102 ? 62.140 3.807 0.572 1.00 35.88 102 SER A N 1
ATOM 833 C CA . SER A 1 102 ? 62.429 2.888 -0.550 1.00 35.88 102 SER A CA 1
ATOM 834 C C . SER A 1 102 ? 61.172 2.134 -1.017 1.00 35.88 102 SER A C 1
ATOM 836 O O . SER A 1 102 ? 60.574 1.377 -0.255 1.00 35.88 102 SER A O 1
ATOM 838 N N . SER A 1 103 ? 60.806 2.323 -2.289 1.00 37.34 103 SER A N 1
ATOM 839 C CA . SER A 1 103 ? 59.776 1.580 -3.039 1.00 37.34 103 SER A CA 1
ATOM 840 C C . SER A 1 103 ? 60.285 0.223 -3.537 1.00 37.34 103 SER A C 1
ATOM 842 O O . SER A 1 103 ? 61.476 0.095 -3.804 1.00 37.34 103 SER A O 1
ATOM 844 N N . ASN A 1 104 ? 59.364 -0.738 -3.706 1.00 31.47 104 ASN A N 1
ATOM 845 C CA . ASN A 1 104 ? 59.274 -1.808 -4.731 1.00 31.47 104 ASN A CA 1
ATOM 846 C C . ASN A 1 104 ? 58.417 -2.953 -4.159 1.00 31.47 104 ASN A C 1
ATOM 848 O O . ASN A 1 104 ? 58.455 -3.198 -2.960 1.00 31.47 104 ASN A O 1
ATOM 852 N N . SER A 1 105 ? 57.664 -3.773 -4.881 1.00 32.06 105 SER A N 1
ATOM 853 C CA . SER A 1 105 ? 57.175 -3.889 -6.260 1.00 32.06 105 SER A CA 1
ATOM 854 C C . SER A 1 105 ? 56.255 -5.119 -6.200 1.00 32.06 105 SER A C 1
ATOM 856 O O . SER A 1 105 ? 56.616 -6.086 -5.526 1.00 32.06 105 SER A O 1
ATOM 858 N N . SER A 1 106 ? 55.122 -5.159 -6.898 1.00 37.03 106 SER A N 1
ATOM 859 C CA . SER A 1 106 ? 54.446 -6.445 -7.126 1.00 37.03 106 SER A CA 1
ATOM 860 C C . SER A 1 106 ? 53.817 -6.479 -8.511 1.00 37.03 106 SER A C 1
ATOM 862 O O . SER A 1 106 ? 52.793 -5.842 -8.757 1.00 37.03 106 SER A O 1
ATOM 864 N N . GLU A 1 107 ? 54.473 -7.222 -9.396 1.00 33.47 107 GLU A N 1
ATOM 865 C CA . GLU A 1 107 ? 53.943 -7.726 -10.656 1.00 33.47 107 GLU A CA 1
ATOM 866 C C . GLU A 1 107 ? 52.824 -8.740 -10.397 1.00 33.47 107 GLU A C 1
ATOM 868 O O . GLU A 1 107 ? 52.911 -9.534 -9.463 1.00 33.47 107 GLU A O 1
ATOM 873 N N . ASN A 1 108 ? 51.799 -8.723 -11.249 1.00 34.62 108 ASN A N 1
ATOM 874 C CA . ASN A 1 108 ? 51.135 -9.919 -11.767 1.00 34.62 108 ASN A CA 1
ATOM 875 C C . ASN A 1 108 ? 50.402 -9.511 -13.054 1.00 34.62 108 ASN A C 1
ATOM 877 O O . ASN A 1 108 ? 49.390 -8.811 -13.007 1.00 34.62 108 ASN A O 1
ATOM 881 N N . ILE A 1 109 ? 50.957 -9.922 -14.195 1.00 40.19 109 ILE A N 1
ATOM 882 C CA . ILE A 1 109 ? 50.275 -9.996 -15.488 1.00 40.19 109 ILE A CA 1
ATOM 883 C C . ILE A 1 109 ? 49.922 -11.463 -15.698 1.00 40.19 109 ILE A C 1
ATOM 885 O O . ILE A 1 109 ? 50.814 -12.301 -15.613 1.00 40.19 109 ILE A O 1
ATOM 889 N N . ASP A 1 110 ? 48.659 -11.747 -16.008 1.00 32.25 110 ASP A N 1
ATOM 890 C CA . ASP A 1 110 ? 48.331 -12.817 -16.949 1.00 32.25 110 ASP A CA 1
ATOM 891 C C . ASP A 1 110 ? 46.939 -12.588 -17.553 1.00 32.25 110 ASP A C 1
ATOM 893 O O . ASP A 1 110 ? 45.911 -12.744 -16.890 1.00 32.25 110 ASP A O 1
ATOM 897 N N . SER A 1 111 ? 46.920 -12.181 -18.817 1.00 41.34 111 SER A N 1
ATOM 898 C CA . SER A 1 111 ? 45.848 -12.527 -19.744 1.00 41.34 111 SER A CA 1
ATOM 899 C C . SER A 1 111 ? 46.389 -12.344 -21.157 1.00 41.34 111 SER A C 1
ATOM 901 O O . SER A 1 111 ? 46.516 -11.218 -21.641 1.00 41.34 111 SER A O 1
ATOM 903 N N . GLU A 1 112 ? 46.751 -13.478 -21.749 1.00 40.38 112 GLU A N 1
ATOM 904 C CA . GLU A 1 112 ? 47.165 -13.657 -23.136 1.00 40.38 112 GLU A CA 1
ATOM 905 C C . GLU A 1 112 ? 46.193 -13.023 -24.144 1.00 40.38 112 GLU A C 1
ATOM 907 O O . GLU A 1 112 ? 44.966 -13.054 -24.007 1.00 40.38 112 GLU A O 1
ATOM 912 N N . ASP A 1 113 ? 46.833 -12.441 -25.150 1.00 37.78 113 ASP A N 1
ATOM 913 C CA . ASP A 1 113 ? 46.354 -11.650 -26.274 1.00 37.78 113 ASP A CA 1
ATOM 914 C C . ASP A 1 113 ? 45.891 -12.550 -27.435 1.00 37.78 113 ASP A C 1
ATOM 916 O O . ASP A 1 113 ? 46.218 -13.733 -27.474 1.00 37.78 113 ASP A O 1
ATOM 920 N N . PHE A 1 114 ? 45.122 -11.982 -28.369 1.00 34.25 114 PHE A N 1
ATOM 921 C CA . PHE A 1 114 ? 45.306 -12.068 -29.830 1.00 34.25 114 PHE A CA 1
ATOM 922 C C . PHE A 1 114 ? 44.069 -11.500 -30.571 1.00 34.25 114 PHE A C 1
ATOM 924 O O . PHE A 1 114 ? 42.946 -11.551 -30.065 1.00 34.25 114 PHE A O 1
ATOM 931 N N . PRO A 1 115 ? 44.248 -10.900 -31.768 1.00 42.34 115 PRO A N 1
ATOM 932 C CA . PRO A 1 115 ? 44.023 -9.462 -31.893 1.00 42.34 115 PRO A CA 1
ATOM 933 C C . PRO A 1 115 ? 43.241 -9.041 -33.161 1.00 42.34 115 PRO A C 1
ATOM 935 O O . PRO A 1 115 ? 42.876 -9.850 -34.010 1.00 42.34 115 PRO A O 1
ATOM 938 N N . THR A 1 116 ? 43.113 -7.716 -33.311 1.00 29.86 116 THR A N 1
ATOM 939 C CA . THR A 1 116 ? 43.108 -6.979 -34.595 1.00 29.86 116 THR A CA 1
ATOM 940 C C . THR A 1 116 ? 41.767 -6.806 -35.326 1.00 29.86 116 THR A C 1
ATOM 942 O O . THR A 1 116 ? 41.366 -7.620 -36.146 1.00 29.86 116 THR A O 1
ATOM 945 N N . LEU A 1 117 ? 41.155 -5.627 -35.175 1.00 28.72 117 LEU A N 1
ATOM 946 C CA . LEU A 1 117 ? 41.390 -4.524 -36.121 1.00 28.72 117 LEU A CA 1
ATOM 947 C C . LEU A 1 117 ? 40.942 -3.193 -35.504 1.00 28.72 117 LEU A C 1
ATOM 949 O O . LEU A 1 117 ? 39.766 -2.965 -35.236 1.00 28.72 117 LEU A O 1
ATOM 953 N N . ILE A 1 118 ? 41.918 -2.317 -35.286 1.00 35.97 118 ILE A N 1
ATOM 954 C CA . ILE A 1 118 ? 41.709 -0.907 -34.982 1.00 35.97 118 ILE A CA 1
ATOM 955 C C . ILE A 1 118 ? 41.409 -0.216 -36.311 1.00 35.97 118 ILE A C 1
ATOM 957 O O . ILE A 1 118 ? 42.287 -0.137 -37.167 1.00 35.97 118 ILE A O 1
ATOM 961 N N . GLU A 1 119 ? 40.207 0.330 -36.459 1.00 29.20 119 GLU A N 1
ATOM 962 C CA . GLU A 1 119 ? 40.037 1.564 -37.219 1.00 29.20 119 GLU A CA 1
ATOM 963 C C . GLU A 1 119 ? 39.710 2.657 -36.204 1.00 29.20 119 GLU A C 1
ATOM 965 O O . GLU A 1 119 ? 38.647 2.707 -35.588 1.00 29.20 119 GLU A O 1
ATOM 970 N N . SER A 1 120 ? 40.726 3.464 -35.927 1.00 35.06 120 SER A N 1
ATOM 971 C CA . SER A 1 120 ? 40.682 4.590 -35.014 1.00 35.06 120 SER A CA 1
ATOM 972 C C . SER A 1 120 ? 39.786 5.688 -35.583 1.00 35.06 120 S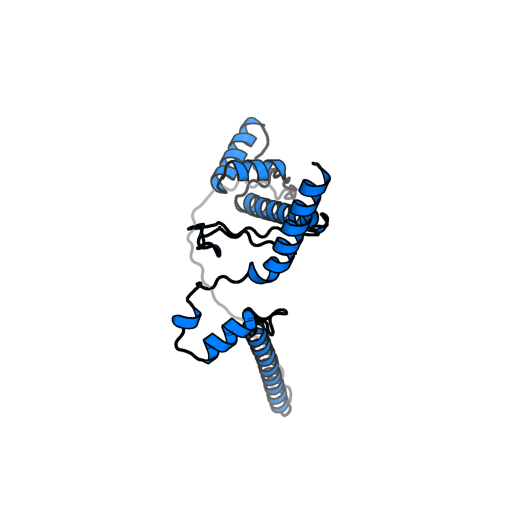ER A C 1
ATOM 974 O O . SER A 1 120 ? 40.183 6.368 -36.528 1.00 35.06 120 SER A O 1
ATOM 976 N N . SER A 1 121 ? 38.624 5.914 -34.971 1.00 39.09 121 SER A N 1
ATOM 977 C CA . SER A 1 121 ? 37.920 7.193 -35.067 1.00 39.09 121 SER A CA 1
ATOM 978 C C . SER A 1 121 ? 38.036 7.946 -33.742 1.00 39.09 121 SER A C 1
ATOM 980 O O . SER A 1 121 ? 37.797 7.391 -32.671 1.00 39.09 121 SER A O 1
ATOM 982 N N . GLU A 1 122 ? 38.445 9.200 -33.866 1.00 42.06 122 GLU A N 1
ATOM 983 C CA . GLU A 1 122 ? 38.815 10.197 -32.861 1.00 42.06 122 GLU A CA 1
ATOM 984 C C . GLU A 1 122 ? 37.899 10.300 -31.619 1.00 42.06 122 GLU A C 1
ATOM 986 O O . GLU A 1 122 ? 36.705 9.993 -31.687 1.00 42.06 122 GLU A O 1
ATOM 991 N N . PRO A 1 123 ? 38.416 10.815 -30.480 1.00 40.59 123 PRO A N 1
ATOM 992 C CA . PRO A 1 123 ? 37.635 11.058 -29.273 1.00 40.59 123 PRO A CA 1
ATOM 993 C C . PRO A 1 123 ? 36.748 12.296 -29.467 1.00 40.59 123 PRO A C 1
ATOM 995 O O . PRO A 1 123 ? 37.020 13.391 -28.974 1.00 40.59 123 PRO A O 1
ATOM 998 N N . GLY A 1 124 ? 35.657 12.122 -30.205 1.00 35.16 124 GLY A N 1
ATOM 999 C CA . GLY A 1 124 ? 34.581 13.094 -30.273 1.00 35.16 124 GLY A CA 1
ATOM 1000 C C . GLY A 1 124 ? 33.868 13.141 -28.928 1.00 35.16 124 GLY A C 1
ATOM 1001 O O . GLY A 1 124 ? 33.205 12.179 -28.557 1.00 35.16 124 GLY A O 1
ATOM 1002 N N . THR A 1 125 ? 34.049 14.247 -28.197 1.00 43.59 125 THR A N 1
ATOM 1003 C CA . THR A 1 125 ? 33.217 14.713 -27.068 1.00 43.59 125 THR A CA 1
ATOM 1004 C C . THR A 1 125 ? 31.955 13.873 -26.864 1.00 43.59 125 THR A C 1
ATOM 1006 O O . THR A 1 125 ? 30.995 13.990 -27.629 1.00 43.59 125 THR A O 1
ATOM 1009 N N . SER A 1 126 ? 31.938 13.031 -25.825 1.00 46.06 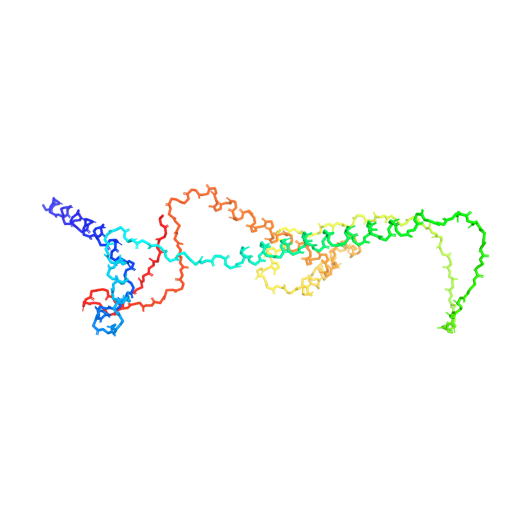126 SER A N 1
ATOM 1010 C CA . SER A 1 126 ? 30.716 12.363 -25.396 1.00 46.06 126 SER A CA 1
ATOM 1011 C C . SER A 1 126 ? 29.737 13.450 -24.969 1.00 46.06 126 SER A C 1
ATOM 1013 O O . SER A 1 126 ? 29.761 13.948 -23.845 1.00 46.06 126 SER A O 1
ATOM 1015 N N . LYS A 1 127 ? 28.896 13.885 -25.914 1.00 53.31 127 LYS A N 1
ATOM 1016 C CA . LYS A 1 127 ? 27.720 14.692 -25.622 1.00 53.31 127 LYS A CA 1
ATOM 1017 C C . LYS A 1 127 ? 27.023 13.950 -24.493 1.00 53.31 127 LYS A C 1
ATOM 1019 O O . LYS A 1 127 ? 26.601 12.809 -24.687 1.00 53.31 127 LYS A O 1
ATOM 1024 N N . SER A 1 128 ? 26.952 14.548 -23.306 1.00 46.72 128 SER A N 1
ATOM 1025 C CA . SER A 1 128 ? 26.089 14.035 -22.255 1.00 46.72 128 SER A CA 1
ATOM 1026 C C .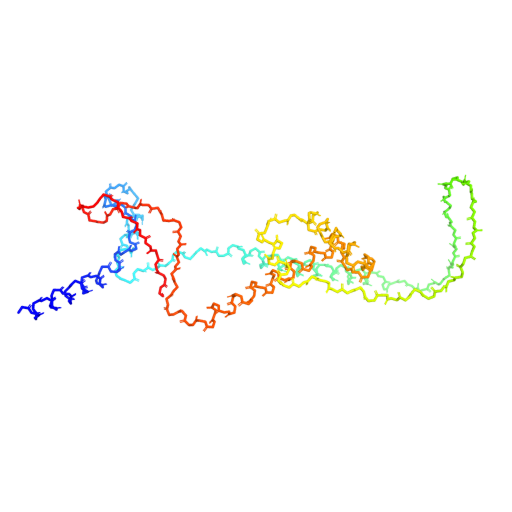 SER A 1 128 ? 24.666 14.217 -22.769 1.00 46.72 128 SER A C 1
ATOM 1028 O O . SER A 1 128 ? 24.034 15.258 -22.616 1.00 46.72 128 SER A O 1
ATOM 1030 N N . ILE A 1 129 ? 24.183 13.222 -23.509 1.00 47.78 129 ILE A N 1
ATOM 1031 C CA . ILE A 1 129 ? 22.804 13.171 -23.956 1.00 47.78 129 ILE A CA 1
ATOM 1032 C C . ILE A 1 129 ? 21.996 13.103 -22.663 1.00 47.78 129 ILE A C 1
ATOM 1034 O O . ILE A 1 129 ? 22.007 12.089 -21.963 1.00 47.78 129 ILE A O 1
ATOM 1038 N N . MET A 1 130 ? 21.370 14.222 -22.292 1.00 56.59 130 MET A N 1
ATOM 1039 C CA . MET A 1 130 ? 20.359 14.270 -21.242 1.00 56.59 130 MET A CA 1
ATOM 1040 C C . MET A 1 130 ? 19.253 13.306 -21.662 1.00 56.59 130 MET A C 1
ATOM 1042 O O . MET A 1 130 ? 18.388 13.652 -22.465 1.00 56.59 130 MET A O 1
ATOM 1046 N N . ARG A 1 131 ? 19.328 12.067 -21.171 1.00 68.56 131 ARG A N 1
ATOM 1047 C CA . ARG A 1 131 ? 18.319 11.051 -21.452 1.00 68.56 131 ARG A CA 1
ATOM 1048 C C . ARG A 1 131 ? 16.986 11.552 -20.911 1.00 68.56 131 ARG A C 1
ATOM 1050 O O . ARG A 1 131 ? 16.904 11.965 -19.754 1.00 68.56 131 ARG A O 1
ATOM 1057 N N . LYS A 1 132 ? 15.960 11.553 -21.755 1.00 72.19 132 LYS A N 1
ATOM 1058 C CA . LYS A 1 132 ? 14.653 12.118 -21.409 1.00 72.19 132 LYS A CA 1
ATOM 1059 C C . LYS A 1 132 ? 13.874 11.147 -20.523 1.00 72.19 132 LYS A C 1
ATOM 1061 O O . LYS A 1 132 ? 13.839 9.939 -20.778 1.00 72.19 132 LYS A O 1
ATOM 1066 N N . ASP A 1 133 ? 13.207 11.687 -19.505 1.00 71.06 133 ASP A N 1
ATOM 1067 C CA . ASP A 1 133 ? 12.261 10.939 -18.681 1.00 71.06 133 ASP A CA 1
ATOM 1068 C C . ASP A 1 133 ? 10.957 10.721 -19.462 1.00 71.06 133 ASP A C 1
ATOM 1070 O O . ASP A 1 133 ? 10.128 11.617 -19.599 1.00 71.06 133 ASP A O 1
ATOM 1074 N N . PHE A 1 134 ? 10.764 9.508 -19.981 1.00 78.19 134 PHE A N 1
ATOM 1075 C CA . PHE A 1 134 ? 9.523 9.107 -20.660 1.00 78.19 134 PHE A CA 1
ATOM 1076 C C . PHE A 1 134 ? 8.414 8.686 -19.673 1.00 78.19 134 PHE A C 1
ATOM 1078 O O . PHE A 1 134 ? 7.233 8.601 -20.016 1.00 78.19 134 PHE A O 1
ATOM 1085 N N . ILE A 1 135 ? 8.781 8.399 -18.419 1.00 83.25 135 ILE A N 1
ATOM 1086 C CA . ILE A 1 135 ? 7.881 7.785 -17.444 1.00 83.25 135 ILE A CA 1
ATOM 1087 C C . ILE A 1 135 ? 6.993 8.838 -16.769 1.00 83.25 135 ILE A C 1
ATOM 1089 O O . ILE A 1 135 ? 7.377 9.495 -15.804 1.00 83.25 135 ILE A O 1
ATOM 1093 N N . THR A 1 136 ? 5.761 8.964 -17.260 1.00 87.81 136 THR A N 1
ATOM 1094 C CA . THR A 1 136 ? 4.734 9.845 -16.681 1.00 87.81 136 THR A CA 1
ATOM 1095 C C . THR A 1 136 ? 3.934 9.151 -15.565 1.00 87.81 136 THR A C 1
ATOM 1097 O O . THR A 1 136 ? 3.799 7.923 -15.571 1.00 87.81 136 THR A O 1
ATOM 1100 N N . PRO A 1 137 ? 3.307 9.899 -14.631 1.00 89.06 137 PRO A N 1
ATOM 1101 C CA . PRO A 1 137 ? 2.423 9.311 -13.616 1.00 89.06 137 PRO A CA 1
ATOM 1102 C C . PRO A 1 137 ? 1.269 8.496 -14.219 1.00 89.06 137 PRO A C 1
ATOM 1104 O O . PRO A 1 137 ? 0.881 7.458 -13.683 1.00 89.06 137 PRO A O 1
ATOM 1107 N N . LYS A 1 138 ? 0.746 8.934 -15.372 1.00 92.19 138 LYS A N 1
ATOM 1108 C CA . LYS A 1 138 ? -0.320 8.238 -16.104 1.00 92.19 138 LYS A CA 1
ATOM 1109 C C . LYS A 1 138 ? 0.149 6.883 -16.635 1.00 92.19 138 LYS A C 1
ATOM 1111 O O . LYS A 1 138 ? -0.578 5.901 -16.506 1.00 92.19 138 LYS A O 1
ATOM 1116 N N . LEU A 1 139 ? 1.366 6.826 -17.176 1.00 91.19 139 LEU A N 1
ATOM 1117 C CA . LEU A 1 139 ? 1.985 5.576 -17.605 1.00 91.19 139 LEU A CA 1
ATOM 1118 C C . LEU A 1 139 ? 2.202 4.637 -16.413 1.00 91.19 139 LEU A C 1
ATOM 1120 O O . LEU A 1 139 ? 1.793 3.484 -16.475 1.00 91.19 139 LEU A O 1
ATOM 1124 N N . VAL A 1 140 ? 2.751 5.132 -15.298 1.00 92.19 140 VAL A N 1
ATOM 1125 C CA . VAL A 1 140 ? 2.932 4.333 -14.070 1.00 92.19 140 VAL A CA 1
ATOM 1126 C C . VAL A 1 140 ? 1.607 3.741 -13.585 1.00 92.19 140 VAL A C 1
ATOM 1128 O O . VAL A 1 140 ? 1.543 2.553 -13.276 1.00 92.19 140 VAL A O 1
ATOM 1131 N N . ALA A 1 141 ? 0.530 4.530 -13.583 1.00 92.31 141 ALA A N 1
ATOM 1132 C CA . ALA A 1 141 ? -0.795 4.050 -13.207 1.00 92.31 141 ALA A CA 1
ATOM 1133 C C . ALA A 1 141 ? -1.326 2.958 -14.153 1.00 92.31 141 ALA A C 1
ATOM 1135 O O . ALA A 1 141 ? -1.973 2.019 -13.689 1.00 92.31 141 ALA A O 1
ATOM 1136 N N . ALA A 1 142 ? -1.053 3.054 -15.459 1.00 93.94 142 ALA A N 1
ATOM 1137 C CA . ALA A 1 142 ? -1.405 2.011 -16.421 1.00 93.94 142 ALA A CA 1
ATOM 1138 C C . ALA A 1 142 ? -0.606 0.721 -16.170 1.00 93.94 142 ALA A C 1
ATOM 1140 O O . ALA A 1 142 ? -1.199 -0.352 -16.073 1.00 93.94 142 ALA A O 1
ATOM 1141 N N . LEU A 1 143 ? 0.712 0.829 -15.963 1.00 92.38 143 LEU A N 1
ATOM 1142 C CA . LEU A 1 143 ? 1.574 -0.315 -15.642 1.00 92.38 143 LEU A CA 1
ATOM 1143 C C . LEU A 1 143 ? 1.148 -1.019 -14.343 1.00 92.38 143 LEU A C 1
ATOM 1145 O O . LEU A 1 143 ? 1.199 -2.245 -14.254 1.00 92.38 143 LEU A O 1
ATOM 1149 N N . ASP A 1 144 ? 0.733 -0.251 -13.332 1.00 91.75 144 ASP A N 1
ATOM 1150 C CA . ASP A 1 144 ? 0.249 -0.769 -12.048 1.00 91.75 144 ASP A CA 1
ATOM 1151 C C . ASP A 1 144 ? -1.101 -1.479 -12.182 1.00 91.75 144 ASP A C 1
ATOM 1153 O O . ASP A 1 144 ? -1.264 -2.577 -11.655 1.00 91.75 144 ASP A O 1
ATOM 1157 N N . ARG A 1 145 ? -2.050 -0.900 -12.928 1.00 93.88 145 ARG A N 1
ATOM 1158 C CA . ARG A 1 145 ? -3.361 -1.523 -13.180 1.00 93.88 145 ARG A CA 1
ATOM 1159 C C . ARG A 1 145 ? -3.245 -2.834 -13.946 1.00 93.88 145 ARG A C 1
ATOM 1161 O O . ARG A 1 145 ? -3.951 -3.782 -13.626 1.00 93.88 145 ARG A O 1
ATOM 1168 N N . CYS A 1 146 ? -2.338 -2.889 -14.915 1.00 92.31 146 CYS A N 1
ATOM 1169 C CA . CYS A 1 146 ? -2.061 -4.097 -15.685 1.00 92.31 146 CYS A CA 1
ATOM 1170 C C . CYS A 1 146 ? -1.147 -5.089 -14.942 1.00 92.31 146 CYS A C 1
ATOM 1172 O O . CYS A 1 146 ? -0.780 -6.106 -15.518 1.00 92.31 146 CYS A O 1
ATOM 1174 N N . GLN A 1 147 ? -0.757 -4.799 -13.690 1.00 93.31 147 GLN A N 1
ATOM 1175 C CA . GLN A 1 147 ? 0.107 -5.646 -12.855 1.00 93.31 147 GLN A CA 1
ATOM 1176 C C . GLN A 1 147 ? 1.425 -6.045 -13.538 1.00 93.31 147 GLN A C 1
ATOM 1178 O O . GLN A 1 147 ? 1.976 -7.117 -13.294 1.00 93.31 147 GLN A O 1
ATOM 1183 N N . LEU A 1 148 ? 1.961 -5.165 -14.388 1.00 93.25 148 LEU A N 1
ATOM 1184 C CA . LEU A 1 148 ? 3.131 -5.484 -15.196 1.00 93.25 148 LEU A CA 1
ATOM 1185 C C . LEU A 1 148 ? 4.386 -5.571 -14.336 1.00 93.25 148 LEU A C 1
ATOM 1187 O O . LEU A 1 148 ? 4.674 -4.668 -13.533 1.00 93.25 148 LEU A O 1
ATOM 1191 N N . SER A 1 149 ? 5.173 -6.627 -14.554 1.00 91.44 149 SER A N 1
ATOM 1192 C CA . SER A 1 149 ? 6.492 -6.752 -13.946 1.00 91.44 149 SER A CA 1
ATOM 1193 C C . SER A 1 149 ? 7.450 -5.708 -14.528 1.00 91.44 149 SER A C 1
ATOM 1195 O O . SER A 1 149 ? 7.184 -5.084 -15.558 1.00 91.44 149 SER A O 1
ATOM 1197 N N . MET A 1 150 ? 8.601 -5.503 -13.882 1.00 89.44 150 MET A N 1
ATOM 1198 C CA . MET A 1 150 ? 9.619 -4.589 -14.413 1.00 89.44 150 MET A CA 1
ATOM 1199 C C . MET A 1 150 ? 10.134 -5.019 -15.791 1.00 89.44 150 MET A C 1
ATOM 1201 O O . MET A 1 150 ? 10.462 -4.159 -16.598 1.00 89.44 150 MET A O 1
ATOM 1205 N N . ARG A 1 151 ? 10.201 -6.332 -16.051 1.00 90.88 151 ARG A N 1
ATOM 1206 C CA . ARG A 1 151 ? 10.648 -6.878 -17.340 1.00 90.88 151 ARG A CA 1
ATOM 1207 C C . ARG A 1 151 ? 9.614 -6.612 -18.427 1.00 90.88 151 ARG A C 1
ATOM 1209 O O . ARG A 1 151 ? 9.966 -6.033 -19.444 1.00 90.88 151 ARG A O 1
ATOM 1216 N N . ASP A 1 152 ? 8.352 -6.927 -18.156 1.00 92.62 152 ASP A N 1
ATOM 1217 C CA . ASP A 1 152 ? 7.266 -6.722 -19.124 1.00 92.62 152 ASP A CA 1
ATOM 1218 C C . ASP A 1 152 ? 7.064 -5.235 -19.415 1.00 92.62 152 ASP A C 1
ATOM 1220 O O . ASP A 1 152 ? 6.810 -4.848 -20.548 1.00 92.62 152 ASP A O 1
ATOM 1224 N N . SER A 1 153 ? 7.248 -4.384 -18.399 1.00 91.19 153 SER A N 1
ATOM 1225 C CA . SER A 1 153 ? 7.200 -2.930 -18.574 1.00 91.19 153 SER A CA 1
ATOM 1226 C C . SER A 1 153 ? 8.282 -2.449 -19.543 1.00 91.19 153 SER A C 1
ATOM 1228 O O . SER A 1 153 ? 7.978 -1.669 -20.433 1.00 91.19 153 SER A O 1
ATOM 1230 N N . VAL A 1 154 ? 9.529 -2.908 -19.391 1.00 91.00 154 VAL A N 1
ATOM 1231 C CA . VAL A 1 154 ? 10.630 -2.545 -20.303 1.00 91.00 154 VAL A CA 1
ATOM 1232 C C . VAL A 1 154 ? 10.358 -3.072 -21.710 1.00 91.00 154 VAL A C 1
ATOM 1234 O O . VAL A 1 154 ? 10.445 -2.301 -22.655 1.00 91.00 154 VAL A O 1
ATOM 1237 N N . PHE A 1 155 ? 9.941 -4.333 -21.833 1.00 91.12 155 PHE A N 1
ATOM 1238 C CA . PHE A 1 155 ? 9.658 -4.967 -23.122 1.00 91.12 155 PHE A CA 1
ATOM 1239 C C . PHE A 1 155 ? 8.544 -4.255 -23.901 1.00 91.12 155 PHE A C 1
ATOM 1241 O O . PHE A 1 155 ? 8.681 -3.988 -25.089 1.00 91.12 155 PHE A O 1
ATOM 1248 N N . ILE A 1 156 ? 7.448 -3.893 -23.227 1.00 91.56 156 ILE A N 1
ATOM 1249 C CA . ILE A 1 156 ? 6.348 -3.144 -23.849 1.00 91.56 156 ILE A CA 1
ATOM 1250 C C . ILE A 1 156 ? 6.811 -1.744 -24.260 1.00 91.56 156 ILE A C 1
ATOM 1252 O O . ILE A 1 156 ? 6.414 -1.261 -25.318 1.00 91.56 156 ILE A O 1
ATOM 1256 N N . LEU A 1 157 ? 7.633 -1.082 -23.441 1.00 89.06 157 LEU A N 1
ATOM 1257 C CA . LEU A 1 157 ? 8.151 0.249 -23.759 1.00 89.06 157 LEU A CA 1
ATOM 1258 C C . LEU A 1 157 ? 9.077 0.218 -24.974 1.00 89.06 157 LEU A C 1
ATOM 1260 O O . LEU A 1 157 ? 8.907 1.040 -25.865 1.00 89.06 157 LEU A O 1
ATOM 1264 N N . GLU A 1 158 ? 9.988 -0.747 -25.031 1.00 87.25 158 GLU A N 1
ATOM 1265 C CA . GLU A 1 158 ? 10.884 -0.980 -26.166 1.00 87.25 158 GLU A CA 1
ATOM 1266 C C . GLU A 1 158 ? 10.082 -1.244 -27.448 1.00 87.25 158 GLU A C 1
ATOM 1268 O O . GLU A 1 158 ? 10.160 -0.465 -28.396 1.00 87.25 158 GLU A O 1
ATOM 1273 N N . ALA A 1 159 ? 9.162 -2.213 -27.411 1.00 89.12 159 ALA A N 1
ATOM 1274 C CA . ALA A 1 159 ? 8.300 -2.550 -28.545 1.00 89.12 159 ALA A CA 1
ATOM 1275 C C . ALA A 1 159 ? 7.364 -1.410 -28.992 1.00 89.12 159 ALA A C 1
ATOM 1277 O O . ALA A 1 159 ? 6.854 -1.433 -30.110 1.00 89.12 159 ALA A O 1
ATOM 1278 N N . THR A 1 160 ? 7.096 -0.425 -28.128 1.00 88.12 160 THR A N 1
ATOM 1279 C CA . THR A 1 160 ? 6.302 0.766 -28.478 1.00 88.12 160 THR A CA 1
ATOM 1280 C C . THR A 1 160 ? 7.171 1.870 -29.082 1.00 88.12 160 THR A C 1
ATOM 1282 O O . THR A 1 160 ? 6.688 2.648 -29.897 1.00 88.12 160 THR A O 1
ATOM 1285 N N . ILE A 1 161 ? 8.441 1.959 -28.691 1.00 85.94 161 ILE A N 1
ATOM 1286 C CA . ILE A 1 161 ? 9.370 3.011 -29.122 1.00 85.94 161 ILE A CA 1
ATOM 1287 C C . ILE A 1 161 ? 9.929 2.716 -30.516 1.00 85.94 161 ILE A C 1
ATOM 1289 O O . ILE A 1 161 ? 10.006 3.638 -31.331 1.00 85.94 161 ILE A O 1
ATOM 1293 N N . ASP A 1 162 ? 10.185 1.442 -30.820 1.00 83.44 162 ASP A N 1
ATOM 1294 C CA . ASP A 1 162 ? 10.609 0.970 -32.144 1.00 83.44 162 ASP A CA 1
ATOM 1295 C C . ASP A 1 162 ? 9.697 1.464 -33.292 1.00 83.44 162 ASP A C 1
ATOM 1297 O O . ASP A 1 162 ? 10.191 2.112 -34.219 1.00 83.44 162 ASP A O 1
ATOM 1301 N N . PRO A 1 163 ? 8.360 1.263 -33.258 1.00 87.06 163 PRO A N 1
ATOM 1302 C CA . PRO A 1 163 ? 7.462 1.750 -34.307 1.00 87.06 163 PRO A CA 1
ATOM 1303 C C . PRO A 1 163 ? 7.254 3.271 -34.288 1.00 87.06 163 PRO A C 1
ATOM 1305 O O . PRO A 1 163 ? 6.812 3.833 -35.288 1.00 87.06 163 PRO A O 1
ATOM 1308 N N . LEU A 1 164 ? 7.561 3.954 -33.179 1.00 83.69 164 LEU A N 1
ATOM 1309 C CA . LEU A 1 164 ? 7.499 5.418 -33.093 1.00 83.69 164 LEU A CA 1
ATOM 1310 C C . LEU A 1 164 ? 8.723 6.099 -33.729 1.00 83.69 164 LEU A C 1
ATOM 1312 O O . LEU A 1 164 ? 8.777 7.329 -33.760 1.00 83.69 164 LEU A O 1
ATOM 1316 N N . GLY A 1 165 ? 9.699 5.330 -34.228 1.00 79.31 165 GLY A N 1
ATOM 1317 C CA . GLY A 1 165 ? 10.892 5.852 -34.897 1.00 79.31 165 GLY A CA 1
ATOM 1318 C C . GLY A 1 165 ? 11.803 6.662 -33.974 1.00 79.31 165 GLY A C 1
ATOM 1319 O O . GLY A 1 165 ? 12.581 7.488 -34.448 1.00 79.31 165 GLY A O 1
ATOM 1320 N N . CYS A 1 166 ? 11.682 6.471 -32.658 1.00 81.69 166 CYS A N 1
ATOM 1321 C CA . CYS A 1 166 ? 12.520 7.151 -31.683 1.00 81.69 166 CYS A CA 1
ATOM 1322 C C . CYS A 1 166 ? 13.702 6.251 -31.296 1.00 81.69 166 CYS A C 1
ATOM 1324 O O . CYS A 1 166 ? 13.542 5.042 -31.151 1.00 81.69 166 CYS A O 1
ATOM 1326 N N . ASN A 1 167 ? 14.886 6.831 -31.086 1.00 81.38 167 ASN A N 1
ATOM 1327 C CA . ASN A 1 167 ? 16.045 6.063 -30.633 1.00 81.38 167 ASN A CA 1
ATOM 1328 C C . ASN A 1 167 ? 15.862 5.592 -29.185 1.00 81.38 167 ASN A C 1
ATOM 1330 O O . ASN A 1 167 ? 15.591 6.395 -28.291 1.00 81.38 167 ASN A O 1
ATOM 1334 N N . ILE A 1 168 ? 16.090 4.300 -28.944 1.00 76.62 168 ILE A N 1
ATOM 1335 C CA . ILE A 1 168 ? 16.023 3.677 -27.611 1.00 76.62 168 ILE A CA 1
ATOM 1336 C C . ILE A 1 168 ? 17.030 4.343 -26.654 1.00 76.62 168 ILE A C 1
ATOM 1338 O O . ILE A 1 168 ? 16.716 4.594 -25.489 1.00 76.62 168 ILE A O 1
ATOM 1342 N N . ASP A 1 169 ? 18.206 4.721 -27.166 1.00 76.69 169 ASP A N 1
ATOM 1343 C CA . ASP A 1 169 ? 19.294 5.339 -26.394 1.00 76.69 169 ASP A CA 1
ATOM 1344 C C . ASP A 1 169 ? 18.985 6.757 -25.886 1.00 76.69 169 ASP A C 1
ATOM 1346 O O . ASP A 1 169 ? 19.632 7.249 -24.953 1.00 76.69 169 ASP A O 1
ATOM 1350 N N . GLU A 1 170 ? 17.981 7.423 -26.465 1.00 80.19 170 GLU A N 1
ATOM 1351 C CA . GLU A 1 170 ? 17.554 8.760 -26.040 1.00 80.19 170 GLU A CA 1
ATOM 1352 C C . GLU A 1 170 ? 16.723 8.735 -24.746 1.00 80.19 170 GLU A C 1
ATOM 1354 O O . GLU A 1 170 ? 16.581 9.765 -24.073 1.00 80.19 170 GLU A O 1
ATOM 1359 N N . PHE A 1 171 ? 16.197 7.569 -24.359 1.00 79.38 171 PHE A N 1
ATOM 1360 C CA . PHE A 1 171 ? 15.292 7.423 -23.224 1.00 79.38 171 PHE A CA 1
ATOM 1361 C C . PHE A 1 171 ? 15.888 6.603 -22.079 1.00 79.38 171 PHE A C 1
ATOM 1363 O O . PHE A 1 171 ? 16.739 5.729 -22.232 1.00 79.38 171 PHE A O 1
ATOM 1370 N N . LEU A 1 172 ? 15.372 6.841 -20.874 1.00 73.69 172 LEU A N 1
ATOM 1371 C CA . LEU A 1 172 ? 15.727 6.085 -19.671 1.00 73.69 172 LEU A CA 1
ATOM 1372 C C . LEU A 1 172 ? 14.945 4.757 -19.548 1.00 73.69 172 LEU A C 1
ATOM 1374 O O . LEU A 1 172 ? 14.314 4.507 -18.523 1.00 73.69 172 LEU A O 1
ATOM 1378 N N . ILE A 1 173 ? 15.017 3.878 -20.556 1.00 82.62 173 ILE A N 1
ATOM 1379 C CA . ILE A 1 173 ? 14.279 2.588 -20.607 1.00 82.62 173 ILE A CA 1
ATOM 1380 C C . ILE A 1 173 ? 15.061 1.443 -19.930 1.00 82.62 173 ILE A C 1
ATOM 1382 O O . ILE A 1 173 ? 14.791 0.263 -20.114 1.00 82.62 173 ILE A O 1
ATOM 1386 N N . SER A 1 174 ? 16.054 1.747 -19.094 1.00 84.94 174 SER A N 1
ATOM 1387 C CA . SER A 1 174 ? 16.733 0.688 -18.343 1.00 84.94 174 SER A CA 1
ATOM 1388 C C . SER A 1 174 ? 15.822 0.129 -17.242 1.00 84.94 174 SER A C 1
ATOM 1390 O O . SER A 1 174 ? 15.064 0.867 -16.604 1.00 84.94 174 SER A O 1
ATOM 1392 N N . LYS A 1 175 ? 15.939 -1.171 -16.941 1.00 87.00 175 LYS A N 1
ATOM 1393 C CA . LYS A 1 175 ? 15.188 -1.820 -15.849 1.00 87.00 175 LYS A CA 1
ATOM 1394 C C . LYS A 1 175 ? 15.298 -1.056 -14.522 1.00 87.00 175 LYS A C 1
ATOM 1396 O O . LYS A 1 175 ? 14.297 -0.892 -13.823 1.00 87.00 175 LYS A O 1
ATOM 1401 N N . SER A 1 176 ? 16.498 -0.589 -14.173 1.00 87.81 176 SER A N 1
ATOM 1402 C CA . SER A 1 176 ? 16.750 0.168 -12.942 1.00 87.81 176 SER A CA 1
ATOM 1403 C C . SER A 1 176 ? 16.122 1.563 -12.986 1.00 87.81 176 SER A C 1
ATOM 1405 O O . SER A 1 176 ? 15.515 1.981 -11.999 1.00 87.81 176 SER A O 1
ATOM 1407 N N . SER A 1 177 ? 16.193 2.257 -14.127 1.00 86.25 177 SER A N 1
ATOM 1408 C CA . SER A 1 177 ? 15.540 3.556 -14.329 1.00 86.25 177 SER A CA 1
ATOM 1409 C C . SER A 1 177 ? 14.028 3.457 -14.151 1.00 86.25 177 SER A C 1
ATOM 1411 O O . SER A 1 177 ? 13.462 4.188 -13.338 1.00 86.25 177 SER A O 1
ATOM 1413 N N . VAL A 1 178 ? 13.383 2.507 -14.839 1.00 88.00 178 VAL A N 1
ATOM 1414 C CA . VAL A 1 178 ? 11.931 2.301 -14.737 1.00 88.00 178 VAL A CA 1
ATOM 1415 C C . VAL A 1 178 ? 11.551 1.947 -13.298 1.00 88.00 178 VAL A C 1
ATOM 1417 O O . VAL A 1 178 ? 10.559 2.460 -12.787 1.00 88.00 178 VAL A O 1
ATOM 1420 N N . GLN A 1 179 ? 12.345 1.127 -12.597 1.00 90.38 179 GLN A N 1
ATOM 1421 C CA . GLN A 1 179 ? 12.061 0.760 -11.205 1.00 90.38 179 GLN A CA 1
ATOM 1422 C C . GLN A 1 179 ? 12.132 1.970 -10.274 1.00 90.38 179 GLN A C 1
ATOM 1424 O O . GLN A 1 179 ? 11.236 2.170 -9.448 1.00 90.38 179 GLN A O 1
ATOM 1429 N N . ARG A 1 180 ? 13.191 2.772 -10.406 1.00 90.69 180 ARG A N 1
ATOM 1430 C CA . ARG A 1 180 ? 13.408 3.970 -9.595 1.00 90.69 180 ARG A CA 1
ATOM 1431 C C . ARG A 1 180 ? 12.268 4.965 -9.788 1.00 90.69 180 ARG A C 1
ATOM 1433 O O . ARG A 1 180 ? 11.629 5.329 -8.805 1.00 90.69 180 ARG A O 1
ATOM 1440 N N . ILE A 1 181 ? 11.953 5.314 -11.038 1.00 89.38 181 ILE A N 1
ATOM 1441 C CA . ILE A 1 181 ? 10.905 6.297 -11.346 1.00 89.38 181 ILE A CA 1
ATOM 1442 C C . ILE A 1 181 ? 9.527 5.772 -10.921 1.00 89.38 181 ILE A C 1
ATOM 1444 O O . ILE A 1 181 ? 8.742 6.496 -10.314 1.00 89.38 181 ILE A O 1
ATOM 1448 N N . ARG A 1 182 ? 9.229 4.485 -11.147 1.00 90.56 182 ARG A N 1
ATOM 1449 C CA . ARG A 1 182 ? 7.964 3.873 -10.704 1.00 90.56 182 ARG A CA 1
ATOM 1450 C C . ARG A 1 182 ? 7.811 3.915 -9.181 1.00 90.56 182 ARG A C 1
ATOM 1452 O O . ARG A 1 182 ? 6.719 4.163 -8.681 1.00 90.56 182 ARG A O 1
ATOM 1459 N N . THR A 1 183 ? 8.897 3.699 -8.440 1.00 91.75 183 THR A N 1
ATOM 1460 C CA . THR A 1 183 ? 8.898 3.776 -6.969 1.00 91.75 183 THR A CA 1
ATOM 1461 C C . THR A 1 183 ? 8.698 5.209 -6.487 1.00 91.75 183 THR A C 1
ATOM 1463 O O . THR A 1 183 ? 7.880 5.444 -5.602 1.00 91.75 183 THR A O 1
ATOM 1466 N N . GLU A 1 184 ? 9.388 6.167 -7.104 1.00 93.44 184 GLU A N 1
ATOM 1467 C CA . GLU A 1 184 ? 9.251 7.593 -6.809 1.00 93.44 184 GLU A CA 1
ATOM 1468 C C . GLU A 1 184 ? 7.817 8.082 -7.046 1.00 93.44 184 GLU A C 1
ATOM 1470 O O . GLU A 1 184 ? 7.205 8.643 -6.142 1.00 93.44 184 GLU A O 1
ATOM 1475 N N . LYS A 1 185 ? 7.221 7.760 -8.201 1.00 91.81 185 LYS A N 1
ATOM 1476 C CA . LYS A 1 185 ? 5.836 8.145 -8.519 1.00 91.81 185 LYS A CA 1
ATOM 1477 C C . LYS A 1 185 ? 4.793 7.481 -7.627 1.00 91.81 185 LYS A C 1
ATOM 1479 O O . LYS A 1 185 ? 3.783 8.102 -7.304 1.00 91.81 185 LYS A O 1
ATOM 1484 N N . ARG A 1 186 ? 5.026 6.243 -7.178 1.00 92.56 186 ARG A N 1
ATOM 1485 C CA . ARG A 1 186 ? 4.165 5.601 -6.169 1.00 92.56 186 ARG A CA 1
ATOM 1486 C C . ARG A 1 186 ? 4.276 6.281 -4.809 1.00 92.56 186 ARG A C 1
ATOM 1488 O O . ARG A 1 186 ? 3.258 6.433 -4.141 1.00 92.56 186 ARG A O 1
ATOM 1495 N N . LYS A 1 187 ? 5.484 6.691 -4.416 1.00 93.88 187 LYS A N 1
ATOM 1496 C CA . LYS A 1 187 ? 5.713 7.428 -3.171 1.00 93.88 187 LYS A CA 1
ATOM 1497 C C . LYS A 1 187 ? 5.015 8.788 -3.205 1.00 93.88 187 LYS A C 1
ATOM 1499 O O . LYS A 1 187 ? 4.242 9.073 -2.301 1.00 93.88 187 LYS A O 1
ATOM 1504 N N . GLU A 1 188 ? 5.209 9.554 -4.277 1.00 93.75 188 GLU A N 1
ATOM 1505 C CA . GLU A 1 188 ? 4.537 10.839 -4.517 1.00 93.75 188 GLU A CA 1
ATOM 1506 C C . GLU A 1 188 ? 3.011 10.684 -4.435 1.00 93.75 188 GLU A C 1
ATOM 1508 O O . GLU A 1 188 ? 2.333 11.416 -3.720 1.00 93.75 188 GLU A O 1
ATOM 1513 N N . ARG A 1 189 ? 2.457 9.654 -5.087 1.00 91.06 189 ARG A N 1
ATOM 1514 C CA . ARG A 1 189 ? 1.019 9.370 -5.024 1.00 91.06 189 ARG A CA 1
ATOM 1515 C C . ARG A 1 189 ? 0.540 9.040 -3.608 1.00 91.06 189 ARG A C 1
ATOM 1517 O O . ARG A 1 189 ? -0.540 9.477 -3.229 1.00 91.06 189 ARG A O 1
ATOM 1524 N N . ALA A 1 190 ? 1.303 8.263 -2.844 1.00 92.12 190 ALA A N 1
ATOM 1525 C CA . ALA A 1 190 ? 0.952 7.928 -1.466 1.00 92.12 190 ALA A CA 1
ATOM 1526 C C . ALA A 1 190 ? 1.004 9.157 -0.543 1.00 92.12 190 ALA A C 1
ATOM 1528 O O . ALA A 1 190 ? 0.149 9.299 0.327 1.00 92.12 190 ALA A O 1
ATOM 1529 N N . GLU A 1 191 ? 1.975 10.050 -0.745 1.00 94.06 191 GLU A N 1
ATOM 1530 C CA . GLU A 1 191 ? 2.069 11.324 -0.025 1.00 94.06 191 GLU A CA 1
ATOM 1531 C C . GLU A 1 191 ? 0.878 12.230 -0.353 1.00 94.06 191 GLU A C 1
ATOM 1533 O O . GLU A 1 191 ? 0.246 12.731 0.572 1.00 94.06 191 GLU A O 1
ATOM 1538 N N . ASN A 1 192 ? 0.498 12.345 -1.630 1.00 91.69 192 ASN A N 1
ATOM 1539 C CA . ASN A 1 192 ? -0.685 13.108 -2.038 1.00 91.69 192 ASN A CA 1
ATOM 1540 C C . ASN A 1 192 ? -1.964 12.553 -1.397 1.00 91.69 192 ASN A C 1
ATOM 1542 O O . ASN A 1 192 ? -2.693 13.304 -0.767 1.00 91.69 192 ASN A O 1
ATOM 1546 N N . ILE A 1 193 ? -2.179 11.232 -1.440 1.00 89.44 193 ILE A N 1
ATOM 1547 C CA . ILE A 1 193 ? -3.333 10.589 -0.781 1.00 89.44 193 ILE A CA 1
ATOM 1548 C C . ILE A 1 193 ? -3.340 10.871 0.726 1.00 89.44 193 ILE A C 1
ATOM 1550 O O . ILE A 1 193 ? -4.391 11.119 1.310 1.00 89.44 193 ILE A O 1
ATOM 1554 N N . LYS A 1 194 ? -2.171 10.828 1.374 1.00 89.62 194 LYS A N 1
ATOM 1555 C CA . LYS A 1 194 ? -2.050 11.124 2.804 1.00 89.62 194 LYS A CA 1
ATOM 1556 C C . LYS A 1 194 ? -2.405 12.580 3.111 1.00 89.62 194 LYS A C 1
ATOM 1558 O O . LYS A 1 194 ? -3.047 12.829 4.125 1.00 89.62 194 LYS A O 1
ATOM 1563 N N . ILE A 1 195 ? -1.969 13.519 2.274 1.00 90.19 195 ILE A N 1
ATOM 1564 C CA . ILE A 1 195 ? -2.277 14.946 2.416 1.00 90.19 195 ILE A CA 1
ATOM 1565 C C . ILE A 1 195 ? -3.772 15.184 2.190 1.00 90.19 195 ILE A C 1
ATOM 1567 O O . ILE A 1 195 ? -4.406 15.830 3.018 1.00 90.19 195 ILE A O 1
ATOM 1571 N N . ASP A 1 196 ? -4.345 14.612 1.131 1.00 87.75 196 ASP A N 1
ATOM 1572 C CA . ASP A 1 196 ? -5.775 14.707 0.824 1.00 87.75 196 ASP A CA 1
ATOM 1573 C C . ASP A 1 196 ? -6.620 14.190 2.000 1.00 87.75 196 ASP A C 1
ATOM 1575 O O . ASP A 1 196 ? -7.530 14.876 2.458 1.00 87.75 196 ASP A O 1
ATOM 1579 N N . PHE A 1 197 ? -6.238 13.046 2.579 1.00 80.44 197 PHE A N 1
ATOM 1580 C CA . PHE A 1 197 ? -6.888 12.477 3.763 1.00 80.44 197 PHE A CA 1
ATOM 1581 C C . PHE A 1 197 ? -6.782 13.363 5.016 1.00 80.44 197 PHE A C 1
ATOM 1583 O O . PHE A 1 197 ? -7.681 13.353 5.845 1.00 80.44 197 PHE A O 1
ATOM 1590 N N . GLN A 1 198 ? -5.684 14.105 5.194 1.00 76.31 198 GLN A N 1
ATOM 1591 C CA . GLN A 1 198 ? -5.512 15.021 6.332 1.00 76.31 198 GLN A CA 1
ATOM 1592 C C . GLN A 1 198 ? -6.258 16.349 6.148 1.00 76.31 198 GLN A C 1
ATOM 1594 O O . GLN A 1 198 ? -6.627 16.981 7.136 1.00 76.31 198 GLN A O 1
ATOM 1599 N N . ASN A 1 199 ? -6.444 16.783 4.899 1.00 75.56 199 ASN A N 1
ATOM 1600 C CA . ASN A 1 199 ? -7.164 18.009 4.561 1.00 75.56 199 ASN A CA 1
ATOM 1601 C C . ASN A 1 199 ? -8.683 17.820 4.621 1.00 75.56 199 ASN A C 1
ATOM 1603 O O . ASN A 1 199 ? -9.409 18.766 4.932 1.00 75.56 199 ASN A O 1
ATOM 1607 N N . GLU A 1 200 ? -9.173 16.613 4.342 1.00 71.31 200 GLU A N 1
ATOM 1608 C CA . GLU A 1 200 ? -10.534 16.232 4.695 1.00 71.31 200 GLU A CA 1
ATOM 1609 C C . GLU A 1 200 ? -10.622 16.152 6.225 1.00 71.31 200 GLU A C 1
ATOM 1611 O O . GLU A 1 200 ? -10.111 15.225 6.846 1.00 71.31 200 GLU A O 1
ATOM 1616 N N . VAL A 1 201 ? -11.231 17.164 6.854 1.00 59.56 201 VAL A N 1
ATOM 1617 C CA . VAL A 1 201 ? -11.523 17.172 8.295 1.00 59.56 201 VAL A CA 1
ATOM 1618 C C . VAL A 1 201 ? -12.498 16.033 8.587 1.00 59.56 201 VAL A C 1
ATOM 1620 O O . VAL A 1 201 ? -13.716 16.200 8.552 1.00 59.56 201 VAL A O 1
ATOM 1623 N N . LEU A 1 202 ? -11.961 14.842 8.822 1.00 58.59 202 LEU A N 1
ATOM 1624 C CA . LEU A 1 202 ? -12.728 13.699 9.276 1.00 58.59 202 LEU A CA 1
ATOM 1625 C C . LEU A 1 202 ? -12.919 13.849 10.783 1.00 58.59 202 LEU A C 1
ATOM 1627 O O . LEU A 1 202 ? -12.060 13.465 11.569 1.00 58.59 202 LEU A O 1
ATOM 1631 N N . ASP A 1 203 ? -14.066 14.409 11.165 1.00 60.06 203 ASP A N 1
ATOM 1632 C CA . ASP A 1 203 ? -14.556 14.443 12.554 1.00 60.06 203 ASP A CA 1
ATOM 1633 C C . ASP A 1 203 ? -14.802 13.016 13.099 1.00 60.06 203 ASP A C 1
ATOM 1635 O O . ASP A 1 203 ? -14.929 12.806 14.298 1.00 60.06 203 ASP A O 1
ATOM 1639 N N . VAL A 1 204 ? -14.863 12.016 12.206 1.00 57.75 204 VAL A N 1
ATOM 1640 C CA . VAL A 1 204 ? -15.003 10.589 12.520 1.00 57.75 204 VAL A CA 1
ATOM 1641 C C . VAL A 1 204 ? -14.203 9.764 11.510 1.00 57.75 204 VAL A C 1
ATOM 1643 O O . VAL A 1 204 ? -14.430 9.856 10.301 1.00 57.75 204 VAL A O 1
ATOM 1646 N N . VAL A 1 205 ? -13.307 8.898 11.990 1.00 61.16 205 VAL A N 1
ATOM 1647 C CA . VAL A 1 205 ? -12.571 7.945 11.146 1.00 61.16 205 VAL A CA 1
ATOM 1648 C C . VAL A 1 205 ? -13.199 6.561 11.303 1.00 61.16 205 VAL A C 1
ATOM 1650 O O . VAL A 1 205 ? -13.162 5.941 12.366 1.00 61.16 205 VAL A O 1
ATOM 1653 N N . THR A 1 206 ? -13.781 6.036 10.221 1.00 59.19 206 THR A N 1
ATOM 1654 C CA . THR A 1 206 ? -14.319 4.667 10.225 1.00 59.19 206 THR A CA 1
ATOM 1655 C C . THR A 1 206 ? -13.175 3.677 10.036 1.00 59.19 206 THR A C 1
ATOM 1657 O O . THR A 1 206 ? -12.635 3.525 8.940 1.00 59.19 206 THR A O 1
ATOM 1660 N N . LEU A 1 207 ? -12.795 2.999 11.117 1.00 61.00 207 LEU A N 1
ATOM 1661 C CA . LEU A 1 207 ? -11.735 2.003 11.116 1.00 61.00 207 LEU A CA 1
ATOM 1662 C C . LEU A 1 207 ? -12.335 0.613 10.856 1.00 61.00 207 LEU A C 1
ATOM 1664 O O . LEU A 1 207 ? -12.727 -0.098 11.778 1.00 61.00 207 LEU A O 1
ATOM 1668 N N . HIS A 1 208 ? -12.402 0.206 9.589 1.00 58.69 208 HIS A N 1
ATOM 1669 C CA . HIS A 1 208 ? -12.844 -1.144 9.242 1.00 58.69 208 HIS A CA 1
ATOM 1670 C C . HIS A 1 208 ? -11.697 -2.147 9.440 1.00 58.69 208 HIS A C 1
ATOM 1672 O O . HIS A 1 208 ? -10.750 -2.188 8.655 1.00 58.69 208 HIS A O 1
ATOM 1678 N N . TRP A 1 209 ? -11.776 -2.945 10.505 1.00 59.28 209 TRP A N 1
ATOM 1679 C CA . TRP A 1 209 ? -11.023 -4.195 10.624 1.00 59.28 209 TRP A CA 1
ATOM 1680 C C . TRP A 1 209 ? -11.917 -5.327 10.138 1.00 59.28 209 TRP A C 1
ATOM 1682 O O . TRP A 1 209 ? -13.113 -5.307 10.424 1.00 59.28 209 TRP A O 1
ATOM 1692 N N . ASP A 1 210 ? -11.330 -6.283 9.416 1.00 50.88 210 ASP A N 1
ATOM 1693 C CA . ASP A 1 210 ? -11.987 -7.495 8.914 1.00 50.88 210 ASP A CA 1
ATOM 1694 C C . ASP A 1 210 ? -12.925 -8.087 9.983 1.00 50.88 210 ASP A C 1
ATOM 1696 O O . ASP A 1 210 ? -12.490 -8.541 11.050 1.00 50.88 210 ASP A O 1
ATOM 1700 N N . GLY A 1 211 ? -14.230 -7.950 9.745 1.00 56.44 211 GLY A N 1
ATOM 1701 C CA . GLY A 1 211 ? -15.263 -8.156 10.750 1.00 56.44 211 GLY A CA 1
ATOM 1702 C C . GLY A 1 211 ? -15.453 -9.637 11.041 1.00 56.44 211 GLY A C 1
ATOM 1703 O O . GLY A 1 211 ? -15.972 -10.388 10.217 1.00 56.44 211 GLY A O 1
ATOM 1704 N N . LYS A 1 212 ? -15.094 -10.085 12.247 1.00 65.56 212 LYS A N 1
ATOM 1705 C CA . LYS A 1 212 ? -15.568 -11.383 12.742 1.00 65.56 212 LYS A CA 1
ATOM 1706 C C . LYS A 1 212 ? -16.996 -11.229 13.261 1.00 65.56 212 LYS A C 1
ATOM 1708 O O . LYS A 1 212 ? -17.280 -10.331 14.047 1.00 65.56 212 LYS A O 1
ATOM 1713 N N . LEU A 1 213 ? -17.885 -12.139 12.862 1.00 69.62 213 LEU A N 1
ATOM 1714 C CA . LEU A 1 213 ? -19.229 -12.246 13.436 1.00 69.62 213 LEU A CA 1
ATOM 1715 C C . LEU A 1 213 ? -19.121 -12.607 14.925 1.00 69.62 213 LEU A C 1
ATOM 1717 O O . LEU A 1 213 ? -18.677 -13.709 15.260 1.00 69.62 213 LEU A O 1
ATOM 1721 N N . LEU A 1 214 ? -19.536 -11.697 15.806 1.00 70.06 214 LEU A N 1
ATOM 1722 C CA . LEU A 1 214 ? -19.507 -11.891 17.256 1.00 70.06 214 LEU A CA 1
ATOM 1723 C C . LEU A 1 214 ? -20.881 -12.347 17.771 1.00 70.06 214 LEU A C 1
ATOM 1725 O O . LEU A 1 214 ? -21.899 -12.012 17.162 1.00 70.06 214 LEU A O 1
ATOM 1729 N N . PRO A 1 215 ? -20.951 -13.105 18.881 1.00 69.06 215 PRO A N 1
ATOM 1730 C CA . PRO A 1 215 ? -22.212 -13.361 19.571 1.00 69.06 215 PRO A CA 1
ATOM 1731 C C . PRO A 1 215 ? -22.882 -12.042 19.970 1.00 69.06 215 PRO A C 1
ATOM 1733 O O . PRO A 1 215 ? -22.224 -11.133 20.478 1.00 69.06 215 PRO A O 1
ATOM 1736 N N . ALA A 1 216 ? -24.186 -11.920 19.725 1.00 68.44 216 ALA A N 1
ATOM 1737 C CA . ALA A 1 216 ? -24.903 -10.691 20.048 1.00 68.44 216 ALA A CA 1
ATOM 1738 C C . ALA A 1 216 ? -25.053 -10.521 21.571 1.00 68.44 216 ALA A C 1
ATOM 1740 O O . ALA A 1 216 ? -25.253 -11.501 22.285 1.00 68.44 216 ALA A O 1
ATOM 1741 N N . LEU A 1 217 ? -25.034 -9.275 22.069 1.00 64.62 217 LEU A N 1
ATOM 1742 C CA . LEU A 1 217 ? -25.303 -8.990 23.496 1.00 64.62 217 LEU A CA 1
ATOM 1743 C C . LEU A 1 217 ? -26.767 -9.265 23.883 1.00 64.62 217 LEU A C 1
ATOM 1745 O O . LEU A 1 217 ? -27.109 -9.368 25.057 1.00 64.62 217 LEU A O 1
ATOM 1749 N N . SER A 1 218 ? -27.657 -9.362 22.892 1.00 61.06 218 SER A N 1
ATOM 1750 C CA . SER A 1 218 ? -29.075 -9.643 23.091 1.00 61.06 218 SER A CA 1
ATOM 1751 C C . SER A 1 218 ? -29.375 -11.124 22.899 1.00 61.06 218 SER A C 1
ATOM 1753 O O . SER A 1 218 ? -29.152 -11.659 21.816 1.00 61.06 218 SER A O 1
ATOM 1755 N N . ALA A 1 219 ? -30.048 -11.739 23.875 1.00 61.00 219 ALA A N 1
ATOM 1756 C CA . ALA A 1 219 ? -30.526 -13.126 23.803 1.00 61.00 219 ALA A CA 1
ATOM 1757 C C . ALA A 1 219 ? -31.467 -13.431 22.613 1.00 61.00 219 ALA A C 1
ATOM 1759 O O . ALA A 1 219 ? -31.779 -14.589 22.352 1.00 61.00 219 ALA A O 1
ATOM 1760 N N . ARG A 1 220 ? -31.948 -12.411 21.882 1.00 66.94 220 ARG A N 1
ATOM 1761 C CA . ARG A 1 220 ? -32.820 -12.587 20.705 1.00 66.94 220 ARG A CA 1
ATOM 1762 C C . ARG A 1 220 ? -32.062 -12.764 19.387 1.00 66.94 220 ARG A C 1
ATOM 1764 O O . ARG A 1 220 ? -32.693 -13.104 18.390 1.00 66.94 220 ARG A O 1
ATOM 1771 N N . LYS A 1 221 ? -30.753 -12.496 19.343 1.00 61.88 221 LYS A N 1
ATOM 1772 C CA . LYS A 1 221 ? -29.923 -12.617 18.133 1.00 61.88 221 LYS A CA 1
ATOM 1773 C C . LYS A 1 221 ? -28.740 -13.539 18.416 1.00 61.88 221 LYS A C 1
ATOM 1775 O O . LYS A 1 221 ? -28.160 -13.482 19.488 1.00 61.88 221 LYS A O 1
ATOM 1780 N N . SER A 1 222 ? -28.377 -14.387 17.456 1.00 62.66 222 SER A N 1
ATOM 1781 C CA . SER A 1 222 ? -27.299 -15.366 17.645 1.00 62.66 222 SER A CA 1
ATOM 1782 C C . SER A 1 222 ? -25.913 -14.811 17.306 1.00 62.66 222 SER A C 1
ATOM 1784 O O . SER A 1 222 ? -24.950 -15.148 17.989 1.00 62.66 222 SER A O 1
ATOM 1786 N N . LYS A 1 223 ? -25.795 -13.961 16.275 1.00 70.62 223 LYS A N 1
ATOM 1787 C CA . LYS A 1 223 ? -24.541 -13.311 15.856 1.00 70.62 223 LYS A CA 1
ATOM 1788 C C . LYS A 1 223 ? -24.811 -11.928 15.257 1.00 70.62 223 LYS A C 1
ATOM 1790 O O . LYS A 1 223 ? -25.843 -11.735 14.617 1.00 70.62 223 LYS A O 1
ATOM 1795 N N . GLU A 1 224 ? -23.888 -10.990 15.437 1.00 72.62 224 GLU A N 1
ATOM 1796 C CA . GLU A 1 224 ? -23.909 -9.663 14.817 1.00 72.62 224 GLU A CA 1
ATOM 1797 C C . GLU A 1 224 ? -22.497 -9.229 14.395 1.00 72.62 224 GLU A C 1
ATOM 1799 O O . GLU A 1 224 ? -21.501 -9.579 15.033 1.00 72.62 224 GLU A O 1
ATOM 1804 N N . GLU A 1 225 ? -22.409 -8.488 13.293 1.00 65.31 225 GLU A N 1
ATOM 1805 C CA . GLU A 1 225 ? -21.171 -7.842 12.858 1.00 65.31 225 GLU A CA 1
ATOM 1806 C C . GLU A 1 225 ? -21.041 -6.502 13.587 1.00 65.31 225 GLU A C 1
ATOM 1808 O O . GLU A 1 225 ? -21.952 -5.671 13.537 1.00 65.31 225 GLU A O 1
ATOM 1813 N N . ARG A 1 226 ? -19.931 -6.303 14.304 1.00 67.44 226 ARG A N 1
ATOM 1814 C CA . ARG A 1 226 ? -19.656 -5.059 15.030 1.00 67.44 226 ARG A CA 1
ATOM 1815 C C . ARG A 1 226 ? -18.568 -4.285 14.302 1.00 67.44 226 ARG A C 1
ATOM 1817 O O . ARG A 1 226 ? -17.436 -4.748 14.201 1.00 67.44 226 ARG A O 1
ATOM 1824 N N . LEU A 1 227 ? -18.918 -3.103 13.805 1.00 64.94 227 LEU A N 1
ATOM 1825 C CA . LEU A 1 227 ? -17.967 -2.171 13.208 1.00 64.94 227 LEU A CA 1
ATOM 1826 C C . LEU A 1 227 ? -17.394 -1.277 14.307 1.00 64.94 227 LEU A C 1
ATOM 1828 O O . LEU A 1 227 ? -18.146 -0.639 15.043 1.00 64.94 227 LEU A O 1
ATOM 1832 N N . HIS A 1 228 ? -16.069 -1.222 14.413 1.00 58.75 228 HIS A N 1
ATOM 1833 C CA . HIS A 1 228 ? -15.408 -0.278 15.305 1.00 58.75 228 HIS A CA 1
ATOM 1834 C C . HIS A 1 228 ? -15.364 1.099 14.633 1.00 58.75 228 HIS A C 1
ATOM 1836 O O . HIS A 1 228 ? -14.782 1.268 13.563 1.00 58.75 228 HIS A O 1
ATOM 1842 N N . ILE A 1 229 ? -15.986 2.087 15.268 1.00 57.12 229 ILE A N 1
ATOM 1843 C CA . ILE A 1 229 ? -15.918 3.491 14.859 1.00 57.12 229 ILE A CA 1
ATOM 1844 C C . ILE A 1 229 ? -15.016 4.191 15.872 1.00 57.12 229 ILE A C 1
ATOM 1846 O O . ILE A 1 229 ? -15.259 4.083 17.074 1.00 57.12 229 ILE A O 1
ATOM 1850 N N . VAL A 1 230 ? -13.962 4.854 15.395 1.00 52.53 230 VAL A N 1
ATOM 1851 C CA .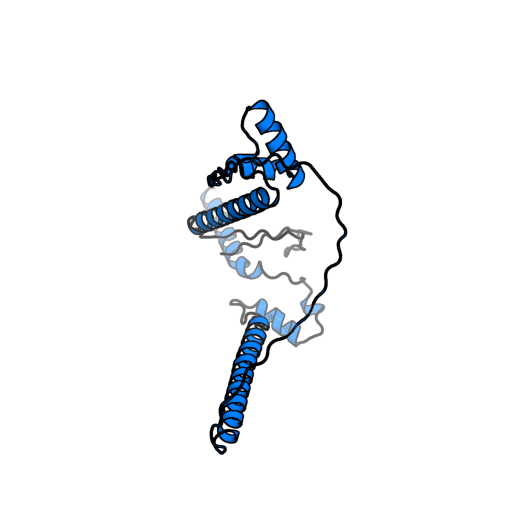 VAL A 1 230 ? -13.112 5.700 16.238 1.00 52.53 230 VAL A CA 1
ATOM 1852 C C . VAL A 1 230 ? -13.593 7.133 16.038 1.00 52.53 230 VAL A C 1
ATOM 1854 O O . VAL A 1 230 ? -13.538 7.655 14.922 1.00 52.53 230 VAL A O 1
ATOM 1857 N N . ILE A 1 231 ? -14.138 7.703 17.110 1.00 53.69 231 ILE A N 1
ATOM 1858 C CA . ILE A 1 231 ? -14.522 9.113 17.223 1.00 53.69 231 ILE A CA 1
ATOM 1859 C C . ILE A 1 231 ? -13.346 9.842 17.868 1.00 53.69 231 ILE A C 1
ATOM 1861 O O . ILE A 1 231 ? -12.829 9.300 18.874 1.00 53.69 231 ILE A O 1
#

Radius of gyration: 36.49 Å; chains: 1; bounding box: 115×37×78 Å

pLDDT: mean 71.96, std 18.46, range [28.72, 94.06]

Organism: Araneus ventricosus (NCBI:txid182803)

Secondary structure (DSSP, 8-state):
-HHHHHHHHHHHHHHHHHHTTTTT--S-TTHHHH---HHHHHHHHHHHSTT---------HHHHHHHHHHHHHHHHHHHHHHHHHHHHHHSTTS-------------------------------------B----HHHHHHHHHTT--HHHHHHHHHHHHTTTT--GGGB--SHHHHHHHHHHHHHHHHHHHHHHHHHS--SSEE------EEPPSSTT-S-EE---EE-